Protein AF-A0A356R7G8-F1 (afdb_monomer_lite)

Structure (mmCIF, N/CA/C/O backbone):
data_AF-A0A356R7G8-F1
#
_entry.id   AF-A0A356R7G8-F1
#
loop_
_atom_site.group_PDB
_atom_site.id
_atom_site.type_symbol
_atom_site.label_atom_id
_atom_site.label_alt_id
_atom_site.label_comp_id
_atom_site.label_asym_id
_atom_site.label_entity_id
_atom_site.label_seq_id
_atom_site.pdbx_PDB_ins_code
_atom_site.Cartn_x
_atom_site.Cartn_y
_atom_site.Cartn_z
_atom_site.occupancy
_atom_site.B_iso_or_equiv
_atom_site.auth_seq_id
_atom_site.auth_comp_id
_atom_site.auth_asym_id
_atom_site.auth_atom_id
_atom_site.pdbx_PDB_model_num
ATOM 1 N N . MET A 1 1 ? -65.048 22.112 57.891 1.00 39.31 1 MET A N 1
ATOM 2 C CA . MET A 1 1 ? -63.828 22.490 57.139 1.00 39.31 1 MET A CA 1
ATOM 3 C C . MET A 1 1 ? -62.836 21.341 57.277 1.00 39.31 1 MET A C 1
ATOM 5 O O . MET A 1 1 ? -62.585 20.924 58.398 1.00 39.31 1 MET A O 1
ATOM 9 N N . LYS A 1 2 ? -62.405 20.738 56.160 1.00 45.22 2 LYS A N 1
ATOM 10 C CA . LYS A 1 2 ? -61.562 19.527 56.133 1.00 45.22 2 LYS A CA 1
ATOM 11 C C . LYS A 1 2 ? -60.122 19.887 56.520 1.00 45.22 2 LYS A C 1
ATOM 13 O O . LYS A 1 2 ? -59.545 20.781 55.909 1.00 45.22 2 LYS A O 1
ATOM 18 N N . THR A 1 3 ? -59.555 19.212 57.515 1.00 52.88 3 THR A N 1
ATOM 19 C CA . THR A 1 3 ? -58.149 19.358 57.914 1.00 52.88 3 THR A CA 1
ATOM 20 C C . THR A 1 3 ? -57.262 18.631 56.901 1.00 52.88 3 THR A C 1
ATOM 22 O O . THR A 1 3 ? -57.384 17.427 56.688 1.00 52.88 3 THR A O 1
ATOM 25 N N . GLY A 1 4 ? -56.422 19.394 56.198 1.00 49.78 4 GLY A N 1
ATOM 26 C CA . GLY A 1 4 ? -55.519 18.887 55.167 1.00 49.78 4 GLY A CA 1
ATOM 27 C C . GLY A 1 4 ? -54.426 17.992 55.751 1.00 49.78 4 GLY A C 1
ATOM 28 O O . GLY A 1 4 ? -53.841 18.294 56.785 1.00 49.78 4 GLY A O 1
ATOM 29 N N . TRP A 1 5 ? -54.141 16.900 55.047 1.00 54.91 5 TRP A N 1
ATOM 30 C CA . TRP A 1 5 ? -53.257 15.785 55.417 1.00 54.91 5 TRP A CA 1
ATOM 31 C C . TRP A 1 5 ? -51.745 16.113 55.442 1.00 54.91 5 TRP A C 1
ATOM 33 O O . TRP A 1 5 ? -50.904 15.224 55.350 1.00 54.91 5 TRP A O 1
ATOM 43 N N . TRP A 1 6 ? -51.378 17.388 55.567 1.00 47.78 6 TRP A N 1
ATOM 44 C CA . TRP A 1 6 ? -50.003 17.877 55.455 1.00 47.78 6 TRP A CA 1
ATOM 45 C C . TRP A 1 6 ? -49.455 18.222 56.841 1.00 47.78 6 TRP A C 1
ATOM 47 O O . TRP A 1 6 ? -49.290 19.389 57.190 1.00 47.78 6 TRP A O 1
ATOM 57 N N . SER A 1 7 ? -49.196 17.208 57.669 1.00 60.09 7 SER A N 1
ATOM 58 C CA . SER A 1 7 ? -48.349 17.408 58.847 1.00 60.09 7 SER A CA 1
ATOM 59 C C . SER A 1 7 ? -46.884 17.461 58.400 1.00 60.09 7 SER A C 1
ATOM 61 O O . SER A 1 7 ? -46.463 16.747 57.487 1.00 60.09 7 SER A O 1
ATOM 63 N N . THR A 1 8 ? -46.077 18.301 59.047 1.00 58.41 8 THR A N 1
ATOM 64 C CA . THR A 1 8 ? -44.632 18.458 58.782 1.00 58.41 8 THR A CA 1
ATOM 65 C C . THR A 1 8 ? -43.845 17.139 58.865 1.00 58.41 8 THR A C 1
ATOM 67 O O . THR A 1 8 ? -42.764 17.025 58.288 1.00 58.41 8 THR A O 1
ATOM 70 N N . GLY A 1 9 ? -44.401 16.119 59.529 1.00 57.72 9 GLY A N 1
ATOM 71 C CA . GLY A 1 9 ? -43.861 14.759 59.576 1.00 57.72 9 GLY A CA 1
ATOM 72 C C . GLY A 1 9 ? -43.976 13.985 58.256 1.00 57.72 9 GLY A C 1
ATOM 73 O O . GLY A 1 9 ? -43.059 13.239 57.922 1.00 57.72 9 GLY A O 1
ATOM 74 N N . GLY A 1 10 ? -45.037 14.202 57.469 1.00 56.88 10 GLY A N 1
ATOM 75 C CA . GLY A 1 10 ? -45.227 13.542 56.170 1.00 56.88 10 GLY A CA 1
ATOM 76 C C . GLY A 1 10 ? -44.235 14.023 55.109 1.00 56.88 10 GLY A C 1
ATOM 77 O O . GLY A 1 10 ? -43.668 13.220 54.378 1.00 56.88 10 GLY A O 1
ATOM 78 N N . LEU A 1 11 ? -43.930 15.326 55.084 1.00 57.22 11 LEU A N 1
ATOM 79 C CA . LEU A 1 11 ? -42.913 15.879 54.177 1.00 57.22 11 LEU A CA 1
ATOM 80 C C . LEU A 1 11 ? -41.504 15.356 54.497 1.00 57.22 11 LEU A C 1
ATOM 82 O O . LEU A 1 11 ? -40.705 15.109 53.595 1.00 57.22 11 LEU A O 1
ATOM 86 N N . ARG A 1 12 ? -41.203 15.156 55.786 1.00 60.53 12 ARG A N 1
ATOM 87 C CA . ARG A 1 12 ? -39.921 14.602 56.236 1.00 60.53 12 ARG A CA 1
ATOM 88 C C . ARG A 1 12 ? -39.779 13.123 55.880 1.00 60.53 12 ARG A C 1
ATOM 90 O O . ARG A 1 12 ? -38.715 12.738 55.406 1.00 60.53 12 ARG A O 1
ATOM 97 N N . SER A 1 13 ? -40.821 12.305 56.049 1.00 61.09 13 SER A N 1
ATOM 98 C CA . SER A 1 13 ? -40.742 10.880 55.690 1.00 61.09 13 SER A CA 1
ATOM 99 C C . SER A 1 13 ? -40.628 10.667 54.176 1.00 61.09 13 SER A C 1
ATOM 101 O O . SER A 1 13 ? -39.853 9.816 53.737 1.00 61.09 13 SER A O 1
ATOM 103 N N . VAL A 1 14 ? -41.310 11.491 53.371 1.00 67.56 14 VAL A N 1
ATOM 104 C CA . VAL A 1 14 ? -41.178 11.483 51.905 1.00 67.56 14 VAL A CA 1
ATOM 105 C C . VAL A 1 14 ? -39.772 11.920 51.478 1.00 67.56 14 VAL A C 1
ATOM 107 O O . VAL A 1 14 ? -39.169 11.278 50.626 1.00 67.56 14 VAL A O 1
ATOM 110 N N . GLY A 1 15 ? -39.191 12.945 52.113 1.00 69.06 15 GLY A N 1
ATOM 111 C CA . GLY A 1 15 ? -37.817 13.377 51.825 1.00 69.06 15 GLY A CA 1
ATOM 112 C C . GLY A 1 15 ? -36.758 12.311 52.137 1.00 69.06 15 GLY A C 1
ATOM 113 O O . GLY A 1 15 ? -35.867 12.068 51.324 1.00 69.06 15 GLY A O 1
ATOM 114 N N . PHE A 1 16 ? -36.873 11.628 53.282 1.00 72.50 16 PHE A N 1
ATOM 115 C CA . PHE A 1 16 ? -35.945 10.556 53.667 1.00 72.50 16 PHE A CA 1
ATOM 116 C C . PHE A 1 16 ? -36.061 9.315 52.776 1.00 72.50 16 PHE A C 1
ATOM 118 O O . PHE A 1 16 ? -35.045 8.714 52.432 1.00 72.50 16 PHE A O 1
ATOM 125 N N . THR A 1 17 ? -37.276 8.944 52.367 1.00 71.38 17 THR A N 1
ATOM 126 C CA . THR A 1 17 ? -37.485 7.806 51.457 1.00 71.38 17 THR A CA 1
ATOM 127 C C . THR A 1 17 ? -36.945 8.087 50.055 1.00 71.38 17 THR A C 1
ATOM 129 O O . THR A 1 17 ? -36.314 7.211 49.469 1.00 71.38 17 THR A O 1
ATOM 132 N N . LEU A 1 18 ? -37.082 9.315 49.547 1.00 72.75 18 LEU A N 1
ATOM 133 C CA . LEU A 1 18 ? -36.502 9.730 48.263 1.00 72.75 18 LEU A CA 1
ATOM 134 C C . LEU A 1 18 ? -34.966 9.727 48.287 1.00 72.75 18 LEU A C 1
ATOM 136 O O . LEU A 1 18 ? -34.341 9.230 47.354 1.00 72.75 18 LEU A O 1
ATOM 140 N N . LEU A 1 19 ? -34.353 10.216 49.369 1.00 75.38 19 LEU A N 1
ATOM 141 C CA . LEU A 1 19 ? -32.896 10.180 49.549 1.00 75.38 19 LEU A CA 1
ATOM 142 C C . LEU A 1 19 ? -32.357 8.751 49.677 1.00 75.38 19 LEU A C 1
ATOM 144 O O . LEU A 1 19 ? -31.325 8.439 49.089 1.00 75.38 19 LEU A O 1
ATOM 148 N N . ALA A 1 20 ? -33.058 7.871 50.396 1.00 77.19 20 ALA A N 1
ATOM 149 C CA . ALA A 1 20 ? -32.679 6.465 50.513 1.00 77.19 20 ALA A CA 1
ATOM 150 C C . ALA A 1 20 ? -32.807 5.718 49.175 1.00 77.19 20 ALA A C 1
ATOM 152 O O . ALA A 1 20 ? -31.942 4.912 48.841 1.00 77.19 20 ALA A O 1
ATOM 153 N N . LEU A 1 21 ? -33.840 6.018 48.380 1.00 75.38 21 LEU A N 1
ATOM 154 C CA . LEU A 1 21 ? -34.009 5.457 47.038 1.00 75.38 21 LEU A CA 1
ATOM 155 C C . LEU A 1 21 ? -32.941 5.963 46.066 1.00 75.38 21 LEU A C 1
ATOM 157 O O . LEU A 1 21 ? -32.393 5.159 45.321 1.00 75.38 21 LEU A O 1
ATOM 161 N N . LEU A 1 22 ? -32.601 7.254 46.095 1.00 76.56 22 LEU A N 1
ATOM 162 C CA . LEU A 1 22 ? -31.528 7.822 45.270 1.00 76.56 22 LEU A CA 1
ATOM 163 C C . LEU A 1 22 ? -30.147 7.292 45.678 1.00 76.56 22 LEU A C 1
ATOM 165 O O . LEU A 1 22 ? -29.347 6.948 44.812 1.00 76.56 22 LEU A O 1
ATOM 169 N N . GLY A 1 23 ? -29.883 7.164 46.982 1.00 74.81 23 GLY A N 1
ATOM 170 C CA . GLY A 1 23 ? -28.658 6.549 47.498 1.00 74.81 23 GLY A CA 1
ATOM 171 C C . GLY A 1 23 ? -28.560 5.063 47.145 1.00 74.81 23 GLY A C 1
ATOM 172 O O . GLY A 1 23 ? -27.502 4.600 46.725 1.00 74.81 23 GLY A O 1
ATOM 173 N N . GLY A 1 24 ? -29.676 4.333 47.234 1.00 73.38 24 GLY A N 1
ATOM 174 C CA . GLY A 1 24 ? -29.779 2.934 46.823 1.00 73.38 24 GLY A CA 1
ATOM 175 C C . GLY A 1 24 ? -29.588 2.742 45.318 1.00 73.38 24 GLY A C 1
ATOM 176 O O . GLY A 1 24 ? -28.801 1.890 44.916 1.00 73.38 24 GLY A O 1
ATOM 177 N N . LEU A 1 25 ? -30.229 3.567 44.479 1.00 67.81 25 LEU A N 1
ATOM 178 C CA . LEU A 1 25 ? -30.027 3.553 43.025 1.00 67.81 25 LEU A CA 1
ATOM 179 C C . LEU A 1 25 ? -28.585 3.905 42.648 1.00 67.81 25 LEU A C 1
ATOM 181 O O . LEU A 1 25 ? -28.031 3.279 41.751 1.00 67.81 25 LEU A O 1
ATOM 185 N N . GLY A 1 26 ? -27.971 4.871 43.338 1.00 66.44 26 GLY A N 1
ATOM 186 C CA . GLY A 1 26 ? -26.565 5.227 43.154 1.00 66.44 26 GLY A CA 1
ATOM 187 C C . GLY A 1 26 ? -25.629 4.058 43.460 1.00 66.44 26 GLY A C 1
ATOM 188 O O . GLY A 1 26 ? -24.750 3.755 42.656 1.00 66.44 26 GLY A O 1
ATOM 189 N N . LEU A 1 27 ? -25.867 3.341 44.565 1.00 65.31 27 LEU A N 1
ATOM 190 C CA . LEU A 1 27 ? -25.095 2.147 44.934 1.00 65.31 27 LEU A CA 1
ATOM 191 C C . LEU A 1 27 ? -25.276 0.995 43.931 1.00 65.31 27 LEU A C 1
ATOM 193 O O . LEU A 1 27 ? -24.312 0.305 43.589 1.00 65.31 27 LEU A O 1
ATOM 197 N N . VAL A 1 28 ? -26.501 0.788 43.440 1.00 63.94 28 VAL A N 1
ATOM 198 C CA . VAL A 1 28 ? -26.810 -0.217 42.409 1.00 63.94 28 VAL A CA 1
ATOM 199 C C . VAL A 1 28 ? -26.149 0.154 41.078 1.00 63.94 28 VAL A C 1
ATOM 201 O O . VAL A 1 28 ? -25.539 -0.698 40.444 1.00 63.94 28 VAL A O 1
ATOM 204 N N . TYR A 1 29 ? -26.160 1.427 40.681 1.00 63.19 29 TYR A N 1
ATOM 205 C CA . TYR A 1 29 ? -25.469 1.890 39.475 1.00 63.19 29 TYR A CA 1
ATOM 206 C C . TYR A 1 29 ? -23.954 1.639 39.548 1.00 63.19 29 TYR A C 1
ATOM 208 O O . TYR A 1 29 ? -23.365 1.137 38.594 1.00 63.19 29 TYR A O 1
ATOM 216 N N . THR A 1 30 ? -23.326 1.883 40.705 1.00 61.78 30 THR A N 1
ATOM 217 C CA . THR A 1 30 ? -21.892 1.597 40.892 1.00 61.78 30 THR A CA 1
ATOM 218 C C . THR A 1 30 ? -21.553 0.108 40.986 1.00 61.78 30 THR A C 1
ATOM 220 O O . THR A 1 30 ? -20.408 -0.258 40.743 1.00 61.78 30 THR A O 1
ATOM 223 N N . SER A 1 31 ? -22.512 -0.754 41.342 1.00 57.31 31 SER A N 1
ATOM 224 C CA . SER A 1 31 ? -22.275 -2.195 41.544 1.00 57.31 31 SER A CA 1
ATOM 225 C C . SER A 1 31 ? -22.715 -3.078 40.373 1.00 57.31 31 SER A C 1
ATOM 227 O O . SER A 1 31 ? -22.189 -4.178 40.230 1.00 57.31 31 SER A O 1
ATOM 229 N N . VAL A 1 32 ? -23.636 -2.612 39.520 1.00 59.31 32 VAL A N 1
ATOM 230 C CA . VAL A 1 32 ? -24.251 -3.414 38.442 1.00 59.31 32 VAL A CA 1
ATOM 231 C C . VAL A 1 32 ? -23.813 -2.976 37.036 1.00 59.31 32 VAL A C 1
ATOM 233 O O . VAL A 1 32 ? -24.160 -3.625 36.055 1.00 59.31 32 VAL A O 1
ATOM 236 N N . GLY A 1 33 ? -23.001 -1.927 36.889 1.00 47.12 33 GLY A N 1
ATOM 237 C CA . GLY A 1 33 ? -22.629 -1.463 35.555 1.00 47.12 33 GLY A CA 1
ATOM 238 C C . GLY A 1 33 ? -21.313 -0.716 35.486 1.00 47.12 33 GLY A C 1
ATOM 239 O O . GLY A 1 33 ? -21.301 0.473 35.185 1.00 47.12 33 GLY A O 1
ATOM 240 N N . ALA A 1 34 ? -20.192 -1.428 35.612 1.00 51.75 34 ALA A N 1
ATOM 241 C CA . ALA A 1 34 ? -19.111 -1.082 34.697 1.00 51.75 34 ALA A CA 1
ATOM 242 C C . ALA A 1 34 ? -19.696 -1.274 33.284 1.00 51.75 34 ALA A C 1
ATOM 244 O O . ALA A 1 34 ? -20.186 -2.376 33.004 1.00 51.75 34 ALA A O 1
ATOM 245 N N . PRO A 1 35 ? -19.729 -0.252 32.406 1.00 55.69 35 PRO A N 1
ATOM 246 C CA . PRO A 1 35 ? -20.034 -0.512 31.008 1.00 55.69 35 PRO A CA 1
ATOM 247 C C . PRO A 1 35 ? -19.079 -1.621 30.578 1.00 55.69 35 PRO A C 1
ATOM 249 O O . PRO A 1 35 ? -17.896 -1.570 30.927 1.00 55.69 35 PRO A O 1
ATOM 252 N N . MET A 1 36 ? -19.607 -2.660 29.921 1.00 54.06 36 MET A N 1
ATOM 253 C CA . MET A 1 36 ? -18.788 -3.735 29.362 1.00 54.06 36 MET A CA 1
ATOM 254 C C . MET A 1 36 ? -17.516 -3.112 28.795 1.00 54.06 36 MET A C 1
ATOM 256 O O . MET A 1 36 ? -17.620 -2.143 28.038 1.00 54.06 36 MET A O 1
ATOM 260 N N . ALA A 1 37 ? -16.343 -3.601 29.215 1.00 56.09 37 ALA A N 1
ATOM 261 C CA . 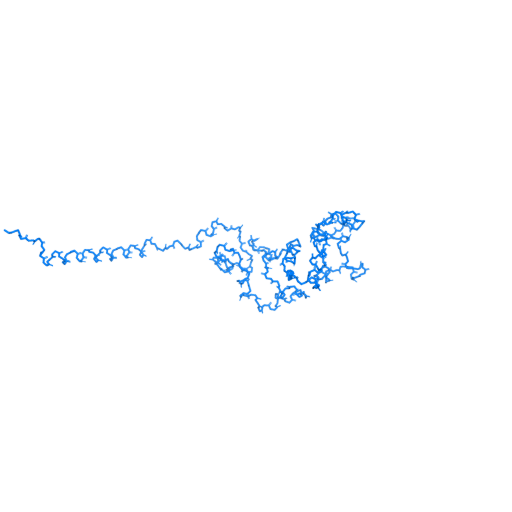ALA A 1 37 ? -15.075 -3.024 28.787 1.00 56.09 37 ALA A CA 1
ATOM 262 C C . ALA A 1 37 ? -15.136 -2.818 27.268 1.00 56.09 37 ALA A C 1
ATOM 264 O O . ALA A 1 37 ? -15.512 -3.747 26.544 1.00 56.09 37 ALA A O 1
ATOM 265 N N . ALA A 1 38 ? -14.874 -1.590 26.802 1.00 56.84 38 ALA A N 1
ATOM 266 C CA . ALA A 1 38 ? -15.170 -1.150 25.432 1.00 56.84 38 ALA A CA 1
ATOM 267 C C . ALA A 1 38 ? -14.592 -2.087 24.346 1.00 56.84 38 ALA A C 1
ATOM 269 O O . ALA A 1 38 ? -15.116 -2.177 23.238 1.00 56.84 38 ALA A O 1
ATOM 270 N N . ASN A 1 39 ? -13.566 -2.855 24.710 1.00 62.72 39 ASN A N 1
ATOM 271 C CA . ASN A 1 39 ? -12.876 -3.858 23.906 1.00 62.72 39 ASN A CA 1
ATOM 272 C C . ASN A 1 39 ? -13.581 -5.224 23.773 1.00 62.72 39 ASN A C 1
ATOM 274 O O . ASN A 1 39 ? -13.097 -6.098 23.054 1.00 62.72 39 ASN A O 1
ATOM 278 N N . THR A 1 40 ? -14.710 -5.462 24.444 1.00 67.12 40 THR A N 1
ATOM 279 C CA . THR A 1 40 ? -15.384 -6.776 24.419 1.00 67.12 40 THR A CA 1
ATOM 280 C C . THR A 1 40 ? -16.012 -7.062 23.056 1.00 67.12 40 THR A C 1
ATOM 282 O O . THR A 1 40 ? -15.792 -8.131 22.496 1.00 67.12 40 THR A O 1
ATOM 285 N N . TRP A 1 41 ? -16.710 -6.087 22.471 1.00 67.25 41 TRP A N 1
ATOM 286 C CA . TRP A 1 41 ? -17.301 -6.223 21.135 1.00 67.25 41 TRP A CA 1
ATOM 287 C C . TRP A 1 41 ? -16.259 -6.168 20.017 1.00 67.25 41 TRP A C 1
ATOM 289 O O . TRP A 1 41 ? -16.379 -6.876 19.025 1.00 67.25 41 TRP A O 1
ATOM 299 N N . GLN A 1 42 ? -15.204 -5.374 20.203 1.00 67.56 42 GLN A N 1
ATOM 300 C CA . GLN A 1 42 ? -14.113 -5.229 19.234 1.00 67.56 42 GLN A CA 1
ATOM 301 C C . GLN A 1 42 ? -13.337 -6.543 19.049 1.00 67.56 42 GLN A C 1
ATOM 303 O O . GLN A 1 42 ? -12.940 -6.868 17.936 1.00 67.56 42 GLN A O 1
ATOM 308 N N . ARG A 1 43 ? -13.200 -7.354 20.109 1.00 68.12 43 ARG A N 1
ATOM 309 C CA . ARG A 1 43 ? -12.582 -8.688 20.024 1.00 68.12 43 ARG A CA 1
ATOM 310 C C . ARG A 1 43 ? -13.399 -9.702 19.230 1.00 68.12 43 ARG A C 1
ATOM 312 O O . ARG A 1 43 ? -12.806 -10.574 18.608 1.00 68.12 43 ARG A O 1
ATOM 319 N N . LEU A 1 44 ? -14.729 -9.585 19.220 1.00 74.94 44 LEU A N 1
ATOM 320 C CA . LEU A 1 44 ? -15.585 -10.473 18.422 1.00 74.94 44 LEU A CA 1
ATOM 321 C C . LEU A 1 44 ? -15.385 -10.285 16.912 1.00 74.94 44 LEU A C 1
ATOM 323 O O . LEU A 1 44 ? -15.716 -11.180 16.143 1.00 74.94 44 LEU A O 1
ATOM 327 N N . VAL A 1 45 ? -14.853 -9.134 16.499 1.00 77.69 45 VAL A N 1
ATOM 328 C CA . VAL A 1 45 ? -14.604 -8.782 15.095 1.00 77.69 45 VAL A CA 1
ATOM 329 C C . VAL A 1 45 ? -13.110 -8.677 14.779 1.00 77.69 45 VAL A C 1
ATOM 331 O O . VAL A 1 45 ? -12.740 -8.032 13.802 1.00 77.69 45 VAL A O 1
ATOM 334 N N . ASN A 1 46 ? -12.245 -9.295 15.593 1.00 83.06 46 ASN A N 1
ATOM 335 C CA . ASN A 1 46 ? -10.806 -9.291 15.350 1.00 83.06 46 ASN A CA 1
ATOM 336 C C . ASN A 1 46 ? -10.456 -10.197 14.147 1.00 83.06 46 ASN A C 1
ATOM 338 O O . ASN A 1 46 ? -10.673 -11.407 14.245 1.00 83.06 46 ASN A O 1
ATOM 342 N N . PRO A 1 47 ? -9.898 -9.661 13.041 1.00 84.25 47 PRO A N 1
ATOM 343 C CA . PRO A 1 47 ? -9.555 -10.458 11.861 1.00 84.25 47 PRO A CA 1
ATOM 344 C C . PRO A 1 47 ? -8.450 -11.492 12.116 1.00 84.25 47 PRO A C 1
ATOM 346 O O . PRO A 1 47 ? -8.345 -12.469 11.378 1.00 84.25 47 PRO A O 1
ATOM 349 N N . GLY A 1 48 ? -7.628 -11.275 13.145 1.00 88.75 48 GLY A N 1
ATOM 350 C CA . GLY A 1 48 ? -6.483 -12.115 13.479 1.00 88.75 48 GLY A CA 1
ATOM 351 C C . GLY A 1 48 ? -5.584 -11.474 14.533 1.00 88.75 48 GLY A C 1
ATOM 352 O O . GLY A 1 48 ? -5.776 -10.324 14.930 1.00 88.75 48 GLY A O 1
ATOM 353 N N . GLU A 1 49 ? -4.591 -12.215 15.007 1.00 90.75 49 GLU A N 1
ATOM 354 C CA . GLU A 1 49 ? -3.579 -11.682 15.925 1.00 90.75 49 GLU A CA 1
ATOM 355 C C . GLU A 1 49 ? -2.729 -10.604 15.246 1.00 90.75 49 GLU A C 1
ATOM 357 O O . GLU A 1 49 ? -2.493 -10.654 14.034 1.00 90.75 49 GLU A O 1
ATOM 362 N N . LEU A 1 50 ? -2.254 -9.637 16.035 1.00 91.62 50 LEU A N 1
ATOM 363 C CA . LEU A 1 50 ? -1.320 -8.629 15.540 1.00 91.62 50 LEU A CA 1
ATOM 364 C C . LEU A 1 50 ? 0.040 -9.270 15.218 1.00 91.62 50 LEU A C 1
ATOM 366 O O . LEU A 1 50 ? 0.305 -10.423 15.544 1.00 91.62 50 LEU A O 1
ATOM 370 N N . SER A 1 51 ? 0.921 -8.523 14.573 1.00 92.12 51 SER A N 1
ATOM 371 C CA . SER A 1 51 ? 2.306 -8.885 14.315 1.00 92.12 51 SER A CA 1
ATOM 372 C C . SER A 1 51 ? 3.122 -8.870 15.612 1.00 92.12 51 SER A C 1
ATOM 374 O O . SER A 1 51 ? 2.762 -8.202 16.581 1.00 92.12 51 SER A O 1
ATOM 376 N N . VAL A 1 52 ? 4.269 -9.565 15.645 1.00 90.50 52 VAL A N 1
ATOM 377 C CA . VAL A 1 52 ? 5.144 -9.603 16.845 1.00 90.50 52 VAL A CA 1
ATOM 378 C C . VAL A 1 52 ? 5.539 -8.212 17.325 1.00 90.50 52 VAL A C 1
ATOM 380 O O . VAL A 1 52 ? 5.629 -7.975 18.527 1.00 90.50 52 VAL A O 1
ATOM 383 N N . VAL A 1 53 ? 5.761 -7.284 16.395 1.00 89.06 53 VAL A N 1
ATOM 384 C CA . VAL A 1 53 ? 6.219 -5.928 16.719 1.00 89.06 53 VAL A CA 1
ATOM 385 C C . VAL A 1 53 ? 5.125 -5.067 17.357 1.00 89.06 53 VAL A C 1
ATOM 387 O O . VAL A 1 53 ? 5.446 -4.129 18.079 1.00 89.06 53 VAL A O 1
ATOM 390 N N . HIS A 1 54 ? 3.851 -5.413 17.156 1.00 93.19 54 HIS A N 1
ATOM 391 C CA . HIS A 1 54 ? 2.704 -4.733 17.759 1.00 93.19 54 HIS A CA 1
ATOM 392 C C . HIS A 1 54 ? 1.909 -5.617 18.727 1.00 93.19 54 HIS A C 1
ATOM 394 O O . HIS A 1 54 ? 0.838 -5.213 19.171 1.00 93.19 54 HIS A O 1
ATOM 400 N N . ALA A 1 55 ? 2.423 -6.786 19.121 1.00 91.75 55 ALA A N 1
ATOM 401 C CA . ALA A 1 55 ? 1.721 -7.717 20.008 1.00 91.75 55 ALA A CA 1
ATOM 402 C C . ALA A 1 55 ? 1.296 -7.072 21.346 1.00 91.75 55 ALA A C 1
ATOM 404 O O . ALA A 1 55 ? 0.245 -7.383 21.900 1.00 91.75 55 ALA A O 1
ATOM 405 N N . SER A 1 56 ? 2.061 -6.094 21.844 1.00 92.62 56 SER A N 1
ATOM 406 C CA . SER A 1 56 ? 1.712 -5.337 23.055 1.00 92.62 56 SER A CA 1
ATOM 407 C C . SER A 1 56 ? 0.441 -4.481 22.919 1.00 92.62 56 SER A C 1
ATOM 409 O O . SER A 1 56 ? -0.120 -4.058 23.931 1.00 92.62 56 SER A O 1
ATOM 411 N N . LEU A 1 57 ? -0.036 -4.237 21.695 1.00 92.38 57 LEU A N 1
ATOM 412 C CA . LEU A 1 57 ? -1.217 -3.428 21.386 1.00 92.38 57 LEU A CA 1
ATOM 413 C C . LEU A 1 57 ? -2.498 -4.256 21.206 1.00 92.38 57 LEU A C 1
ATOM 415 O O . LEU A 1 57 ? -3.554 -3.671 20.974 1.00 92.38 57 LEU A O 1
ATOM 419 N N . GLU A 1 58 ? -2.455 -5.585 21.362 1.00 88.50 58 GLU A N 1
ATOM 420 C CA . GLU A 1 58 ? -3.601 -6.485 21.115 1.00 88.50 58 GLU A CA 1
ATOM 421 C C . GLU A 1 58 ? -4.874 -6.099 21.884 1.00 88.50 58 GLU A C 1
ATOM 423 O O . GLU A 1 58 ? -5.992 -6.334 21.426 1.00 88.50 58 GLU A O 1
ATOM 428 N N . GLN A 1 59 ? -4.720 -5.473 23.051 1.00 85.56 59 GLN A N 1
ATOM 429 C CA . GLN A 1 59 ? -5.840 -5.057 23.899 1.00 85.56 59 GLN A CA 1
ATOM 430 C C . GLN A 1 59 ? -6.229 -3.582 23.727 1.00 85.56 59 GLN A C 1
ATOM 432 O O . GLN A 1 59 ? -7.186 -3.127 24.358 1.00 85.56 59 GLN A O 1
ATOM 437 N N . ASN A 1 60 ? -5.509 -2.839 22.884 1.00 89.75 60 ASN A N 1
ATOM 438 C CA . ASN A 1 60 ? -5.690 -1.410 22.667 1.00 89.75 60 ASN A CA 1
ATOM 439 C C . ASN A 1 60 ? -5.915 -1.099 21.181 1.00 89.75 60 ASN A C 1
ATOM 441 O O . ASN A 1 60 ? -5.127 -0.416 20.534 1.00 89.75 60 ASN A O 1
ATOM 445 N N . CYS A 1 61 ? -7.036 -1.577 20.635 1.00 89.19 61 CYS A N 1
ATOM 446 C CA . CYS A 1 61 ? -7.403 -1.387 19.227 1.00 89.19 61 CYS A CA 1
ATOM 447 C C . CYS A 1 61 ? -7.428 0.100 18.820 1.00 89.19 61 CYS A C 1
ATOM 449 O O . CYS A 1 61 ? -7.125 0.456 17.681 1.00 89.19 61 CYS A O 1
ATOM 451 N N . ALA A 1 62 ? -7.763 0.982 19.769 1.00 90.94 62 ALA A N 1
ATOM 452 C CA . ALA A 1 62 ? -7.797 2.427 19.571 1.00 90.94 62 ALA A CA 1
ATOM 453 C C . ALA A 1 62 ? -6.409 3.046 19.325 1.00 90.94 62 ALA A C 1
ATOM 455 O O . ALA A 1 62 ? -6.346 4.191 18.875 1.00 90.94 62 ALA A O 1
ATOM 456 N N . SER A 1 63 ? -5.316 2.310 19.554 1.00 93.06 63 SER A N 1
ATOM 457 C CA . SER A 1 63 ? -3.964 2.721 19.164 1.00 93.06 63 SER A CA 1
ATOM 458 C C . SER A 1 63 ? -3.783 2.822 17.655 1.00 93.06 63 SER A C 1
ATOM 460 O O . SER A 1 63 ? -2.926 3.574 17.221 1.00 93.06 63 SER A O 1
ATOM 462 N N . CYS A 1 64 ? -4.586 2.116 16.854 1.00 92.44 64 CYS A N 1
ATOM 463 C CA . CYS A 1 64 ? -4.510 2.181 15.390 1.00 92.44 64 CYS A CA 1
ATOM 464 C C . CYS A 1 64 ? -5.847 2.582 14.759 1.00 92.44 64 CYS A C 1
ATOM 466 O O . CYS A 1 64 ? -5.862 3.232 13.720 1.00 92.44 64 CYS A O 1
ATOM 468 N N . HIS A 1 65 ? -6.974 2.250 15.394 1.00 92.12 65 HIS A N 1
ATOM 469 C CA . HIS A 1 65 ? -8.302 2.517 14.850 1.00 92.12 65 HIS A CA 1
ATOM 470 C C . HIS A 1 65 ? -8.952 3.769 15.437 1.00 92.12 65 HIS A C 1
ATOM 472 O O . HIS A 1 65 ? -8.954 3.975 16.652 1.00 92.12 65 HIS A O 1
ATOM 478 N N . THR A 1 66 ? -9.576 4.582 14.594 1.00 91.50 66 THR A N 1
ATOM 479 C CA . THR A 1 66 ? -10.511 5.643 14.981 1.00 91.50 66 THR A CA 1
ATOM 480 C C . THR A 1 66 ? -11.947 5.150 14.746 1.00 91.50 66 THR A C 1
ATOM 482 O O . THR A 1 66 ? -12.208 4.529 13.710 1.00 91.50 66 THR A O 1
ATOM 485 N N . PRO A 1 67 ? -12.894 5.362 15.689 1.00 86.38 67 PRO A N 1
ATOM 486 C CA . PRO A 1 67 ? -14.275 4.910 15.522 1.00 86.38 67 PRO A CA 1
ATOM 487 C C . PRO A 1 67 ? -14.859 5.351 14.178 1.00 86.38 67 PRO A C 1
ATOM 489 O O . PRO A 1 67 ? -14.669 6.495 13.774 1.00 86.38 67 PRO A O 1
ATOM 492 N N . VAL A 1 68 ? -15.566 4.441 13.500 1.00 83.81 68 VAL A N 1
ATOM 493 C CA . VAL A 1 68 ? -16.169 4.627 12.162 1.00 83.81 68 VAL A CA 1
ATOM 494 C C . VAL A 1 68 ? -15.158 4.751 11.011 1.00 83.81 68 VAL A C 1
ATOM 496 O O . VAL A 1 68 ? -15.400 4.184 9.951 1.00 83.81 68 VAL A O 1
ATOM 499 N N . MET A 1 69 ? -14.019 5.418 11.208 1.00 86.19 69 MET A N 1
ATOM 500 C CA . MET A 1 69 ? -13.008 5.624 10.158 1.00 86.19 69 MET A CA 1
ATOM 501 C C . MET A 1 69 ? -12.094 4.412 9.928 1.00 86.19 69 MET A C 1
ATOM 503 O O . MET A 1 69 ? -11.502 4.286 8.861 1.00 86.19 69 MET A O 1
ATOM 507 N N . GLY A 1 70 ? -11.996 3.495 10.894 1.00 89.06 70 GLY A N 1
ATOM 508 C CA . GLY A 1 70 ? -11.106 2.340 10.786 1.00 89.06 70 GLY A CA 1
ATOM 509 C C . GLY A 1 70 ? -9.665 2.714 11.127 1.00 89.06 70 GLY A C 1
ATOM 510 O O . GLY A 1 70 ? -9.452 3.497 12.047 1.00 89.06 70 GLY A O 1
ATOM 511 N N . VAL A 1 71 ? -8.687 2.111 10.449 1.00 91.44 71 VAL A N 1
ATOM 512 C CA . VAL A 1 71 ? -7.257 2.375 10.698 1.00 91.44 71 VAL A CA 1
ATOM 513 C C . VAL A 1 71 ? -6.919 3.816 10.307 1.00 91.44 71 VAL A C 1
ATOM 515 O O . VAL A 1 71 ? -7.239 4.247 9.204 1.00 91.44 71 VAL A O 1
ATOM 518 N N . ASP A 1 72 ? -6.265 4.545 11.206 1.00 92.50 72 ASP A N 1
ATOM 519 C CA . ASP A 1 72 ? -5.918 5.958 11.050 1.00 92.50 72 ASP A CA 1
ATOM 520 C C . ASP A 1 72 ? -4.398 6.116 10.931 1.00 92.50 72 ASP A C 1
ATOM 522 O O . ASP A 1 72 ? -3.662 5.877 11.892 1.00 92.50 72 ASP A O 1
ATOM 526 N N . ALA A 1 73 ? -3.930 6.537 9.752 1.00 89.88 73 ALA A N 1
ATOM 527 C CA . ALA A 1 73 ? -2.505 6.695 9.458 1.00 89.88 73 ALA A CA 1
ATOM 528 C C . ALA A 1 73 ? -1.797 7.660 10.426 1.00 89.88 73 ALA A C 1
ATOM 530 O O . ALA A 1 73 ? -0.628 7.459 10.758 1.00 89.88 73 ALA A O 1
ATOM 531 N N . THR A 1 74 ? -2.512 8.653 10.969 1.00 91.12 74 THR A N 1
ATOM 532 C CA . THR A 1 74 ? -1.966 9.589 11.964 1.00 91.12 74 THR A CA 1
ATOM 533 C C . THR A 1 74 ? -1.442 8.847 13.186 1.00 91.12 74 THR A C 1
ATOM 535 O O . THR A 1 74 ? -0.411 9.211 13.743 1.00 91.12 74 THR A O 1
ATOM 538 N N . LYS A 1 75 ? -2.118 7.769 13.595 1.00 93.81 75 LYS A N 1
ATOM 539 C CA . LYS A 1 75 ? -1.739 6.999 14.781 1.00 93.81 75 LYS A CA 1
ATOM 540 C C . LYS A 1 75 ? -0.478 6.169 14.572 1.00 93.81 75 LYS A C 1
ATOM 542 O O . LYS A 1 75 ? 0.285 5.999 15.516 1.00 93.81 75 LYS A O 1
ATOM 547 N N . CYS A 1 76 ? -0.220 5.723 13.343 1.00 90.75 76 CYS A N 1
ATOM 548 C CA . CYS A 1 76 ? 1.056 5.113 12.970 1.00 90.75 76 CYS A CA 1
ATOM 549 C C . CYS A 1 76 ? 2.191 6.142 13.089 1.00 90.75 76 CYS A C 1
ATOM 551 O O . CYS A 1 76 ? 3.223 5.882 13.709 1.00 90.75 76 CYS A O 1
ATOM 553 N N . ILE A 1 77 ? 1.964 7.341 12.546 1.00 88.12 77 ILE A N 1
ATOM 554 C CA . ILE A 1 77 ? 2.935 8.441 12.526 1.00 88.12 77 ILE A CA 1
ATOM 555 C C . ILE A 1 77 ? 3.290 8.893 13.950 1.00 88.12 77 ILE A C 1
ATOM 557 O O . ILE A 1 77 ? 4.458 9.144 14.222 1.00 88.12 77 ILE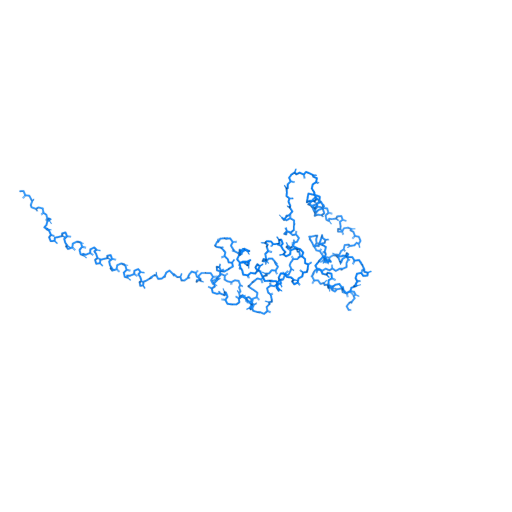 A O 1
ATOM 561 N N . LEU A 1 78 ? 2.343 8.919 14.895 1.00 90.38 78 LEU A N 1
ATOM 562 C CA . LEU A 1 78 ? 2.618 9.312 16.288 1.00 90.38 78 LEU A CA 1
ATOM 563 C C . LEU A 1 78 ? 3.758 8.519 16.949 1.00 90.38 78 LEU A C 1
ATOM 565 O O . LEU A 1 78 ? 4.464 9.069 17.792 1.00 90.38 78 LEU A O 1
ATOM 569 N N . CYS A 1 79 ? 3.945 7.252 16.573 1.00 89.69 79 CYS A N 1
ATOM 570 C CA . CYS A 1 79 ? 5.041 6.425 17.076 1.00 89.69 79 CYS A CA 1
ATOM 571 C C . CYS A 1 79 ? 6.224 6.341 16.099 1.00 89.69 79 CYS A C 1
ATOM 573 O O . CYS A 1 79 ? 7.361 6.245 16.550 1.00 89.69 79 CYS A O 1
ATOM 575 N N . HIS A 1 80 ? 5.982 6.393 14.785 1.00 87.25 80 HIS A N 1
ATOM 576 C CA . HIS A 1 80 ? 7.009 6.138 13.766 1.00 87.25 80 HIS A CA 1
ATOM 577 C C . HIS A 1 80 ? 7.584 7.383 13.074 1.00 87.25 80 HIS A C 1
ATOM 579 O O . HIS A 1 80 ? 8.558 7.249 12.339 1.00 87.25 80 HIS A O 1
ATOM 585 N N . ALA A 1 81 ? 7.052 8.588 13.316 1.00 80.88 81 ALA A N 1
ATOM 586 C CA . ALA A 1 81 ? 7.455 9.820 12.620 1.00 80.88 81 ALA A CA 1
ATOM 587 C C . ALA A 1 81 ? 8.957 10.129 12.682 1.00 80.88 81 ALA A C 1
ATOM 589 O O . ALA A 1 81 ? 9.490 10.737 11.762 1.00 80.88 81 ALA A O 1
ATOM 590 N N . ASN A 1 82 ? 9.625 9.730 13.766 1.00 76.12 82 ASN A N 1
ATOM 591 C CA . ASN A 1 82 ? 11.035 10.035 14.012 1.00 76.12 82 ASN A CA 1
ATOM 592 C C . ASN A 1 82 ? 11.917 8.778 14.023 1.00 76.12 82 ASN A C 1
ATOM 594 O O . ASN A 1 82 ? 13.053 8.826 14.490 1.00 76.12 82 ASN A O 1
ATOM 598 N N . GLU A 1 83 ? 11.404 7.639 13.553 1.00 75.81 83 GLU A N 1
ATOM 599 C CA . GLU A 1 83 ? 12.159 6.390 13.564 1.00 75.81 83 GLU A CA 1
ATOM 600 C C . GLU A 1 83 ? 13.025 6.297 12.302 1.00 75.81 83 GLU A C 1
ATOM 602 O O . GLU A 1 83 ? 12.659 5.670 11.306 1.00 75.81 83 GLU A O 1
ATOM 607 N N . GLU A 1 84 ? 14.197 6.936 12.340 1.00 70.25 84 GLU A N 1
ATOM 608 C CA . GLU A 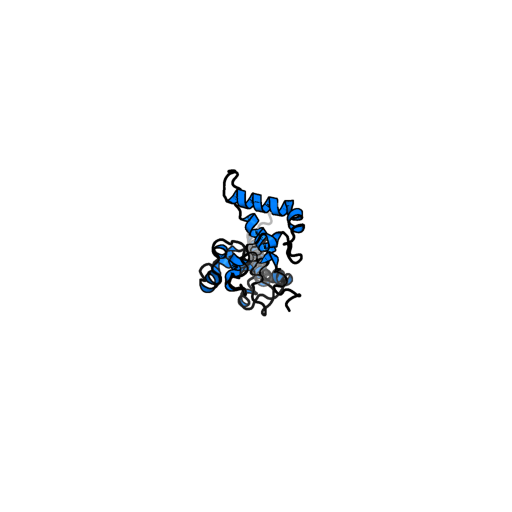1 84 ? 15.146 6.972 11.216 1.00 70.25 84 GLU A CA 1
ATOM 609 C C . GLU A 1 84 ? 15.473 5.570 10.689 1.00 70.25 84 GLU A C 1
ATOM 611 O O . GLU A 1 84 ? 15.569 5.360 9.482 1.00 70.25 84 GLU A O 1
ATOM 616 N N . SER A 1 85 ? 15.563 4.579 11.582 1.00 70.12 85 SER A N 1
ATOM 617 C CA . SER A 1 85 ? 15.875 3.195 11.222 1.00 70.12 85 SER A CA 1
ATOM 618 C C . SER A 1 85 ? 14.788 2.502 10.383 1.00 70.12 85 SER A C 1
ATOM 620 O O . SER A 1 85 ? 15.080 1.510 9.702 1.00 70.12 85 SER A O 1
ATOM 622 N N . LEU A 1 86 ? 13.551 3.009 10.427 1.00 64.31 86 LEU A N 1
ATOM 623 C CA . LEU A 1 86 ? 12.419 2.555 9.620 1.00 64.31 86 LEU A CA 1
ATOM 624 C C . LEU A 1 86 ? 12.236 3.427 8.375 1.00 64.31 86 LEU A C 1
ATOM 626 O O . LEU A 1 86 ? 11.985 2.888 7.301 1.00 64.31 86 LEU A O 1
ATOM 630 N N . LEU A 1 87 ? 12.420 4.744 8.494 1.00 64.56 87 LEU A N 1
ATOM 631 C CA . LEU A 1 87 ? 12.199 5.697 7.401 1.00 64.56 87 LEU A CA 1
ATOM 632 C C . LEU A 1 87 ? 13.343 5.736 6.376 1.00 64.56 87 LEU A C 1
ATOM 634 O O . LEU A 1 87 ? 13.103 5.996 5.202 1.00 64.56 87 LEU A O 1
ATOM 638 N N . GLN A 1 88 ? 14.582 5.440 6.778 1.00 62.88 88 GLN A N 1
ATOM 639 C CA . GLN A 1 88 ? 15.750 5.470 5.884 1.00 62.88 88 GLN A CA 1
ATOM 640 C C . GLN A 1 88 ? 16.023 4.128 5.187 1.00 62.88 88 GLN A C 1
ATOM 642 O O . GLN A 1 88 ? 16.974 4.012 4.413 1.00 62.88 88 GLN A O 1
ATOM 647 N N . ARG A 1 89 ? 15.230 3.081 5.463 1.00 59.31 89 ARG A N 1
ATOM 648 C CA . ARG A 1 89 ? 15.564 1.706 5.056 1.00 59.31 89 ARG A CA 1
ATOM 649 C C . ARG A 1 89 ? 15.370 1.389 3.570 1.00 59.31 89 ARG A C 1
ATOM 651 O O . ARG A 1 89 ? 15.764 0.305 3.153 1.00 59.31 89 ARG A O 1
ATOM 658 N N . GLN A 1 90 ? 14.860 2.321 2.773 1.00 56.47 90 GLN A N 1
ATOM 659 C CA . GLN A 1 90 ? 14.944 2.317 1.310 1.00 56.47 90 GLN A CA 1
ATOM 660 C C . GLN A 1 90 ? 15.023 3.779 0.842 1.00 56.47 90 GLN A C 1
ATOM 662 O O . GLN A 1 90 ? 14.221 4.584 1.316 1.00 56.47 90 GLN A O 1
ATOM 667 N N . PRO A 1 91 ? 15.963 4.166 -0.042 1.00 55.00 91 PRO A N 1
ATOM 668 C CA . PRO A 1 91 ? 16.266 5.564 -0.348 1.00 55.00 91 PRO A CA 1
ATOM 669 C C . PRO A 1 91 ? 15.252 6.137 -1.345 1.00 55.00 91 PRO A C 1
ATOM 671 O O . PRO A 1 91 ? 15.606 6.608 -2.421 1.00 55.00 91 PRO A O 1
ATOM 674 N N . THR A 1 92 ? 13.967 6.057 -1.023 1.00 60.19 92 THR A N 1
ATOM 675 C CA . THR A 1 92 ? 12.902 6.566 -1.880 1.00 60.19 92 THR A CA 1
ATOM 676 C C . THR A 1 92 ? 12.307 7.797 -1.220 1.00 60.19 92 THR A C 1
ATOM 678 O O . THR A 1 92 ? 11.815 7.699 -0.094 1.00 60.19 92 THR A O 1
ATOM 681 N N . ALA A 1 93 ? 12.262 8.919 -1.940 1.00 63.69 93 ALA A N 1
ATOM 682 C CA . ALA A 1 93 ? 11.504 10.106 -1.530 1.00 63.69 93 ALA A CA 1
ATOM 683 C C . ALA A 1 93 ? 10.036 9.771 -1.177 1.00 63.69 93 ALA A C 1
ATOM 685 O O . ALA A 1 93 ? 9.427 10.429 -0.346 1.00 63.69 93 ALA A O 1
ATOM 686 N N . PHE A 1 94 ? 9.508 8.673 -1.729 1.00 71.44 94 PHE A N 1
ATOM 687 C CA . PHE A 1 94 ? 8.161 8.168 -1.483 1.00 71.44 94 PHE A CA 1
ATOM 688 C C . PHE A 1 94 ? 7.778 8.029 0.002 1.00 71.44 94 PHE A C 1
ATOM 690 O O . PHE A 1 94 ? 6.709 8.488 0.394 1.00 71.44 94 PHE A O 1
ATOM 697 N N . HIS A 1 95 ? 8.631 7.438 0.848 1.00 79.44 95 HIS A N 1
ATOM 698 C CA . HIS A 1 95 ? 8.292 7.229 2.264 1.00 79.44 95 HIS A CA 1
ATOM 699 C C . HIS A 1 95 ? 8.214 8.540 3.068 1.00 79.44 95 HIS A C 1
ATOM 701 O O . HIS A 1 95 ? 7.638 8.543 4.153 1.00 79.44 95 HIS A O 1
ATOM 707 N N . ALA A 1 96 ? 8.761 9.644 2.544 1.00 72.56 96 ALA A N 1
ATOM 708 C CA . ALA A 1 96 ? 8.665 10.959 3.174 1.00 72.56 96 ALA A CA 1
ATOM 709 C C . ALA A 1 96 ? 7.294 11.624 2.949 1.00 72.56 96 ALA A C 1
ATOM 711 O O . ALA A 1 96 ? 6.816 12.340 3.826 1.00 72.56 96 ALA A O 1
ATOM 712 N N . ASP A 1 97 ? 6.650 11.354 1.809 1.00 74.06 97 ASP A N 1
ATOM 713 C CA . ASP A 1 97 ? 5.404 12.019 1.403 1.00 74.06 97 ASP A CA 1
ATOM 714 C C . ASP A 1 97 ? 4.158 11.124 1.527 1.00 74.06 97 ASP A C 1
ATOM 716 O O . ASP A 1 97 ? 3.022 11.612 1.493 1.00 74.06 97 ASP A O 1
ATOM 720 N N . VAL A 1 98 ? 4.339 9.808 1.681 1.00 76.25 98 VAL A N 1
ATOM 721 C CA . VAL A 1 98 ? 3.234 8.847 1.734 1.00 76.25 98 VAL A CA 1
ATOM 722 C C . VAL A 1 98 ? 2.376 9.025 2.995 1.00 76.25 98 VAL A C 1
ATOM 724 O O . VAL A 1 98 ? 2.864 9.039 4.123 1.00 76.25 98 VAL A O 1
ATOM 727 N N . ARG A 1 99 ? 1.054 9.132 2.805 1.00 81.38 99 ARG A N 1
ATOM 728 C CA . ARG A 1 99 ? 0.059 9.281 3.890 1.00 81.38 99 ARG A CA 1
ATOM 729 C C . ARG A 1 99 ? -0.810 8.044 4.124 1.00 81.38 99 ARG A C 1
ATOM 731 O O . ARG A 1 99 ? -1.693 8.070 4.974 1.00 81.38 99 ARG A O 1
ATOM 738 N N . GLU A 1 100 ? -0.577 6.976 3.369 1.00 85.19 100 GLU A N 1
ATOM 739 C CA . GLU A 1 100 ? -1.256 5.689 3.512 1.00 85.19 100 GLU A CA 1
ATOM 740 C C . GLU A 1 100 ? -0.217 4.613 3.828 1.00 85.19 100 GLU A C 1
ATOM 742 O O . GLU A 1 100 ? 0.707 4.374 3.056 1.00 85.19 100 GLU A O 1
ATOM 747 N N . CYS A 1 101 ? -0.366 3.971 4.982 1.00 86.31 101 CYS A N 1
ATOM 748 C CA . CYS A 1 101 ? 0.581 2.970 5.462 1.00 86.31 101 CYS A CA 1
ATOM 749 C C . CYS A 1 101 ? 0.028 1.556 5.283 1.00 86.31 101 CYS A C 1
ATOM 751 O O . CYS A 1 101 ? 0.792 0.625 5.043 1.00 86.31 101 CYS A O 1
ATOM 753 N N . ARG A 1 102 ? -1.294 1.367 5.389 1.00 87.31 102 ARG A N 1
ATOM 754 C CA . ARG A 1 102 ? -1.898 0.044 5.619 1.00 87.31 102 ARG A CA 1
ATOM 755 C C . ARG A 1 102 ? -1.868 -0.861 4.393 1.00 87.31 102 ARG A C 1
ATOM 757 O O . ARG A 1 102 ? -1.909 -2.070 4.547 1.00 87.31 102 ARG A O 1
ATOM 764 N N . SER A 1 103 ? -1.826 -0.298 3.186 1.00 84.69 103 SER A N 1
ATOM 765 C CA . SER A 1 103 ? -1.773 -1.083 1.945 1.00 84.69 103 SER A CA 1
ATOM 766 C C . SER A 1 103 ? -0.464 -1.851 1.804 1.00 84.69 103 SER A C 1
ATOM 768 O O . SER A 1 103 ? -0.434 -2.889 1.157 1.00 84.69 103 SER A O 1
ATOM 770 N N . CYS A 1 104 ? 0.600 -1.330 2.415 1.00 85.31 104 CYS A N 1
ATOM 771 C CA . CYS A 1 104 ? 1.936 -1.907 2.383 1.00 85.31 104 CYS A CA 1
ATOM 772 C C . CYS A 1 104 ? 2.287 -2.544 3.729 1.00 85.31 104 CYS A C 1
ATOM 774 O O . CYS A 1 104 ? 2.893 -3.610 3.778 1.00 85.31 104 CYS A O 1
ATOM 776 N N . HIS A 1 105 ? 1.868 -1.922 4.831 1.00 88.75 105 HIS A N 1
ATOM 777 C CA . HIS A 1 105 ? 2.041 -2.412 6.189 1.00 88.75 105 HIS A CA 1
ATOM 778 C C . HIS A 1 105 ? 0.761 -3.066 6.709 1.00 88.75 105 HIS A C 1
ATOM 780 O O . HIS A 1 105 ? -0.021 -2.459 7.442 1.00 88.75 105 HIS A O 1
ATOM 786 N N . LEU A 1 106 ? 0.547 -4.319 6.301 1.00 89.00 106 LEU A N 1
ATOM 787 C CA . LEU A 1 106 ? -0.625 -5.098 6.694 1.00 89.00 106 LEU A CA 1
ATOM 788 C C . LEU A 1 106 ? -0.463 -5.683 8.098 1.00 89.00 106 LEU A C 1
ATOM 790 O O . LEU A 1 106 ? 0.480 -6.425 8.371 1.00 89.00 106 LEU A O 1
ATOM 794 N N . GLU A 1 107 ? -1.438 -5.389 8.950 1.00 90.94 107 GLU A N 1
ATOM 795 C CA . GLU A 1 107 ? -1.571 -5.949 10.292 1.00 90.94 107 GLU A CA 1
ATOM 796 C C . GLU A 1 107 ? -2.644 -7.062 10.317 1.00 90.94 107 GLU A C 1
ATOM 798 O O . GLU A 1 107 ? -3.321 -7.299 9.313 1.00 90.94 107 GLU A O 1
ATOM 803 N N . HIS A 1 108 ? -2.797 -7.761 11.444 1.00 91.81 108 HIS A N 1
ATOM 804 C CA . HIS A 1 108 ? -3.697 -8.908 11.642 1.00 91.81 108 HIS A CA 1
ATOM 805 C C . HIS A 1 108 ? -3.303 -10.177 10.869 1.00 91.81 108 HIS A C 1
ATOM 807 O O . HIS A 1 108 ? -4.144 -11.015 10.548 1.00 91.81 108 HIS A O 1
ATOM 813 N N . GLN A 1 109 ? -2.013 -10.327 10.558 1.00 89.00 109 GLN A N 1
ATOM 814 C CA . GLN A 1 109 ? -1.458 -11.508 9.877 1.00 89.00 109 GLN A CA 1
ATOM 815 C C . GLN A 1 109 ? -0.786 -12.495 10.850 1.00 89.00 109 GLN A C 1
ATOM 817 O O . GLN A 1 109 ? -0.175 -13.478 10.419 1.00 89.00 10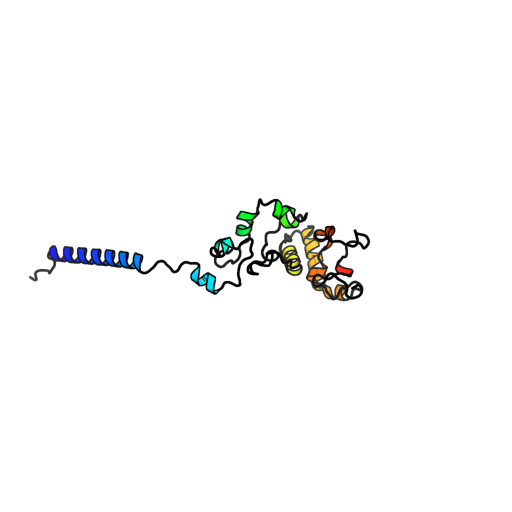9 GLN A O 1
ATOM 822 N N . GLY A 1 110 ? -0.890 -12.234 12.156 1.00 86.12 110 GLY A N 1
ATOM 823 C CA . GLY A 1 110 ? -0.282 -13.015 13.223 1.00 86.12 110 GLY A CA 1
ATOM 824 C C . GLY A 1 110 ? 1.209 -12.759 13.433 1.00 86.12 110 GLY A C 1
ATOM 825 O O . GLY A 1 110 ? 1.892 -12.073 12.668 1.00 86.12 110 GLY A O 1
ATOM 826 N N . HIS A 1 111 ? 1.736 -13.374 14.490 1.00 80.75 111 HIS A N 1
ATOM 827 C CA . HIS A 1 111 ? 3.083 -13.128 15.012 1.00 80.75 111 HIS A CA 1
ATOM 828 C C . HIS A 1 111 ? 4.231 -13.502 14.052 1.00 80.75 111 HIS A C 1
ATOM 830 O O . HIS A 1 111 ? 5.339 -12.987 14.167 1.00 80.75 111 HIS A O 1
ATOM 836 N N . VAL A 1 112 ? 4.002 -14.376 13.074 1.00 67.56 112 VAL A N 1
ATOM 837 C CA . VAL A 1 112 ? 5.094 -14.941 12.257 1.00 67.56 112 VAL A CA 1
ATOM 838 C C . VAL A 1 112 ? 5.503 -14.034 11.090 1.00 67.56 112 VAL A C 1
ATOM 840 O O . VAL A 1 112 ? 6.640 -14.104 10.619 1.00 67.56 112 VAL A O 1
ATOM 843 N N . ARG A 1 113 ? 4.605 -13.170 10.603 1.00 71.56 113 ARG A N 1
ATOM 844 C CA . ARG A 1 113 ? 4.877 -12.321 9.436 1.00 71.56 113 ARG A CA 1
ATOM 845 C C . ARG A 1 113 ? 5.259 -10.911 9.866 1.00 71.56 113 ARG A C 1
ATOM 847 O O . ARG A 1 113 ? 4.621 -10.307 10.722 1.00 71.56 113 ARG A O 1
ATOM 854 N N . LYS A 1 114 ? 6.292 -10.360 9.220 1.00 80.56 114 LYS A N 1
ATOM 855 C CA . LYS A 1 114 ? 6.533 -8.914 9.266 1.00 80.56 114 LYS A CA 1
ATOM 856 C C . LYS A 1 114 ? 5.302 -8.213 8.677 1.00 80.56 114 LYS A C 1
ATOM 858 O O . LYS A 1 114 ? 4.785 -8.706 7.671 1.00 80.56 114 LYS A O 1
ATOM 863 N N . PRO A 1 115 ? 4.857 -7.080 9.243 1.00 83.06 115 PRO A N 1
ATOM 864 C CA . PRO A 1 115 ? 3.720 -6.328 8.730 1.00 83.06 115 PRO A CA 1
ATOM 865 C C . PRO A 1 115 ? 4.170 -5.516 7.513 1.00 83.06 115 PRO A C 1
ATOM 867 O O . PRO A 1 115 ? 4.204 -4.290 7.531 1.00 83.06 115 PRO A O 1
ATOM 870 N N . THR A 1 116 ? 4.656 -6.197 6.481 1.00 85.19 116 THR A N 1
ATOM 871 C CA . THR A 1 116 ? 5.065 -5.600 5.213 1.00 85.19 116 THR A CA 1
ATOM 872 C C . THR A 1 116 ? 4.740 -6.590 4.112 1.00 85.19 116 THR A C 1
ATOM 874 O O . THR A 1 116 ? 5.304 -7.682 4.054 1.00 85.19 116 THR A O 1
ATOM 877 N N . ASN A 1 117 ? 3.802 -6.207 3.261 1.00 83.56 117 ASN A N 1
ATOM 878 C CA . ASN A 1 117 ? 3.388 -6.944 2.086 1.00 83.56 117 ASN A CA 1
ATOM 879 C C . ASN A 1 117 ? 3.047 -5.913 1.008 1.00 83.56 117 ASN A C 1
ATOM 881 O O . ASN A 1 117 ? 1.973 -5.317 1.037 1.00 83.56 117 ASN A O 1
ATOM 885 N N . MET A 1 118 ? 4.006 -5.644 0.123 1.00 82.06 118 MET A N 1
ATOM 886 C CA . MET A 1 118 ? 3.856 -4.625 -0.913 1.00 82.06 118 MET A CA 1
ATOM 887 C C . MET A 1 118 ? 2.851 -5.077 -1.972 1.00 82.06 118 MET A C 1
ATOM 889 O O . MET A 1 118 ? 3.071 -6.076 -2.653 1.00 82.06 118 MET A O 1
ATOM 893 N N . ASP A 1 119 ? 1.784 -4.301 -2.141 1.00 83.75 119 ASP A N 1
ATOM 894 C CA . ASP A 1 119 ? 0.843 -4.428 -3.251 1.00 83.75 119 ASP A CA 1
ATOM 895 C C . ASP A 1 119 ? 1.115 -3.309 -4.270 1.00 83.75 119 ASP A C 1
ATOM 897 O O . ASP A 1 119 ? 0.827 -2.130 -4.037 1.00 83.75 119 ASP A O 1
ATOM 901 N N . HIS A 1 120 ? 1.686 -3.687 -5.413 1.00 83.81 120 HIS A N 1
ATOM 902 C CA . HIS A 1 120 ? 2.044 -2.764 -6.490 1.00 83.81 120 HIS A CA 1
ATOM 903 C C . HIS A 1 120 ? 0.816 -2.095 -7.128 1.00 83.81 120 HIS A C 1
ATOM 905 O O . HIS A 1 120 ? 0.876 -0.925 -7.508 1.00 83.81 120 HIS A O 1
ATOM 911 N N . ARG A 1 121 ? -0.338 -2.772 -7.175 1.00 81.12 121 ARG A N 1
ATOM 912 C CA . ARG A 1 121 ? -1.584 -2.174 -7.681 1.00 81.12 121 ARG A CA 1
ATOM 913 C C . ARG A 1 121 ? -2.124 -1.132 -6.712 1.00 81.12 121 ARG A C 1
ATOM 915 O O . ARG A 1 121 ? -2.630 -0.094 -7.139 1.00 81.12 121 ARG A O 1
ATOM 922 N N . ALA A 1 122 ? -2.038 -1.392 -5.408 1.00 83.69 122 ALA A N 1
ATOM 923 C CA . ALA A 1 122 ? -2.401 -0.403 -4.398 1.00 83.69 122 ALA A CA 1
ATOM 924 C C . ALA A 1 122 ? -1.484 0.828 -4.476 1.00 83.69 122 ALA A C 1
ATOM 926 O O . ALA A 1 122 ? -1.982 1.953 -4.438 1.00 83.69 122 ALA A O 1
ATOM 927 N N . LEU A 1 123 ? -0.177 0.625 -4.675 1.00 81.31 123 LEU A N 1
ATOM 928 C CA . LEU A 1 123 ? 0.795 1.703 -4.883 1.00 81.31 123 LEU A CA 1
ATOM 929 C C . LEU A 1 123 ? 0.433 2.581 -6.090 1.00 81.31 123 LEU A C 1
ATOM 931 O O . LEU A 1 123 ? 0.359 3.802 -5.954 1.00 81.31 123 LEU A O 1
ATOM 935 N N . ALA A 1 124 ? 0.148 1.971 -7.242 1.00 78.62 124 ALA A N 1
ATOM 936 C CA . ALA A 1 124 ? -0.276 2.681 -8.448 1.00 78.62 124 ALA A CA 1
ATOM 937 C C . ALA A 1 124 ? -1.514 3.563 -8.206 1.00 78.62 124 ALA A C 1
ATOM 939 O O . ALA A 1 124 ? -1.548 4.733 -8.595 1.00 78.62 124 ALA A O 1
ATOM 940 N N . LYS A 1 125 ? -2.518 3.030 -7.498 1.00 78.44 125 LYS A N 1
ATOM 941 C CA . LYS A 1 125 ? -3.742 3.768 -7.144 1.00 78.44 125 LYS A CA 1
ATOM 942 C C . LYS A 1 125 ? -3.471 4.938 -6.203 1.00 78.44 125 LYS A C 1
ATOM 944 O O . LYS A 1 125 ? -4.048 6.007 -6.396 1.00 78.44 125 LYS A O 1
ATOM 949 N N . ILE A 1 126 ? -2.606 4.746 -5.205 1.00 80.88 126 ILE A N 1
ATOM 950 C CA . ILE A 1 126 ? -2.201 5.815 -4.286 1.00 80.88 126 ILE A CA 1
ATOM 951 C C . ILE A 1 126 ? -1.531 6.932 -5.082 1.00 80.88 126 ILE A C 1
ATOM 953 O O . ILE A 1 126 ? -1.993 8.067 -4.999 1.00 80.88 126 ILE A O 1
ATOM 957 N N . GLY A 1 127 ? -0.542 6.600 -5.918 1.00 77.00 127 GLY A N 1
ATOM 958 C CA . GLY A 1 127 ? 0.142 7.560 -6.785 1.00 77.00 127 GLY A CA 1
ATOM 959 C C . GLY A 1 127 ? -0.835 8.382 -7.627 1.00 77.00 127 GLY A C 1
ATOM 960 O O . GLY A 1 127 ? -0.803 9.611 -7.583 1.00 77.00 127 GLY A O 1
ATOM 961 N N . LEU A 1 128 ? -1.780 7.718 -8.301 1.00 74.69 128 LEU A N 1
ATOM 962 C CA . LEU A 1 128 ? -2.809 8.391 -9.096 1.00 74.69 128 LEU A CA 1
ATOM 963 C C . LEU A 1 128 ? -3.690 9.333 -8.259 1.00 74.69 128 LEU A C 1
ATOM 965 O O . LEU A 1 128 ? -4.017 10.428 -8.707 1.00 74.69 128 LEU A O 1
ATOM 969 N N . SER A 1 129 ? -4.073 8.918 -7.049 1.00 76.88 129 SER A N 1
ATOM 970 C CA . SER A 1 129 ? -4.899 9.732 -6.147 1.00 76.88 129 SER A CA 1
ATOM 971 C C . SER A 1 129 ? -4.159 10.925 -5.538 1.00 76.88 129 SER A C 1
ATOM 973 O O . SER A 1 129 ? -4.796 11.898 -5.143 1.00 76.88 129 SER A O 1
ATOM 975 N N . THR A 1 130 ? -2.827 10.851 -5.451 1.00 76.00 130 THR A N 1
ATOM 976 C CA . THR A 1 130 ? -1.981 11.916 -4.896 1.00 76.00 130 THR A CA 1
ATOM 977 C C . THR A 1 130 ? -1.594 12.984 -5.913 1.00 76.00 130 THR A C 1
ATOM 979 O O . THR A 1 130 ? -1.100 14.034 -5.506 1.00 76.00 130 THR A O 1
ATOM 982 N N . LEU A 1 131 ? -1.809 12.746 -7.212 1.00 72.88 131 LEU A N 1
ATOM 983 C CA . LEU A 1 131 ? -1.531 13.749 -8.236 1.00 72.88 131 LEU A CA 1
ATOM 984 C C . LEU A 1 131 ? -2.444 14.974 -8.036 1.00 72.88 131 LEU A C 1
ATOM 986 O O . LEU A 1 131 ? -3.664 14.807 -7.924 1.00 72.88 131 LEU A O 1
ATOM 990 N N . PRO A 1 132 ? -1.878 16.195 -7.996 1.00 67.25 132 PRO A N 1
ATOM 991 C CA . PRO A 1 132 ? -2.649 17.431 -8.019 1.00 67.25 132 PRO A CA 1
ATOM 992 C C . PRO A 1 132 ? -3.670 17.437 -9.164 1.00 67.25 132 PRO A C 1
ATOM 994 O O . PRO A 1 132 ? -3.373 17.003 -10.274 1.00 67.25 132 PRO A O 1
ATOM 997 N N . SER A 1 133 ? -4.884 17.908 -8.879 1.00 64.31 133 SER A N 1
ATOM 998 C CA . SER A 1 133 ? -5.943 18.128 -9.874 1.00 64.31 133 SER A CA 1
ATOM 999 C C . SER A 1 133 ? -6.204 19.623 -10.070 1.00 64.31 133 SER A C 1
ATOM 1001 O O . SER A 1 133 ? -7.356 20.059 -10.177 1.00 64.31 133 SER A O 1
ATOM 1003 N N . ASP A 1 134 ? -5.160 20.440 -9.971 1.00 59.84 134 ASP A N 1
ATOM 1004 C CA . ASP A 1 134 ? -5.247 21.866 -10.222 1.00 59.84 134 ASP A CA 1
ATOM 1005 C C . ASP A 1 134 ? -5.570 22.088 -11.701 1.00 59.84 134 ASP A C 1
ATOM 1007 O O . ASP A 1 134 ? -4.862 21.642 -12.593 1.00 59.84 134 ASP A O 1
ATOM 1011 N N . GLY A 1 135 ? -6.696 22.756 -11.964 1.00 56.41 135 GLY A N 1
ATOM 1012 C CA . GLY A 1 135 ? -7.228 22.985 -13.312 1.00 56.41 135 GLY A CA 1
ATOM 1013 C C . GLY A 1 135 ? -6.389 23.918 -14.193 1.00 56.41 135 GLY A C 1
ATOM 1014 O O . GLY A 1 135 ? -6.935 24.494 -15.132 1.00 56.41 135 GLY A O 1
ATOM 1015 N N . ASP A 1 136 ? -5.103 24.101 -13.888 1.00 56.84 136 ASP A N 1
ATOM 1016 C CA . ASP A 1 136 ? -4.167 24.877 -14.690 1.00 56.84 136 ASP A CA 1
ATOM 1017 C C . ASP A 1 136 ? -3.465 23.940 -15.680 1.00 56.84 136 ASP A C 1
ATOM 1019 O O . ASP A 1 136 ? -2.666 23.073 -15.327 1.00 56.84 136 ASP A O 1
ATOM 1023 N N . SER A 1 137 ? -3.846 24.057 -16.950 1.00 55.19 137 SER A N 1
ATOM 1024 C CA . SER A 1 137 ? -3.718 22.997 -17.960 1.00 55.19 137 SER A CA 1
ATOM 1025 C C . SER A 1 137 ? -2.295 22.745 -18.484 1.00 55.19 137 SER A C 1
ATOM 1027 O O . SER A 1 137 ? -2.142 22.174 -19.560 1.00 55.19 137 SER A O 1
ATOM 1029 N N . LEU A 1 138 ? -1.248 23.181 -17.778 1.00 58.03 138 LEU A N 1
ATOM 1030 C CA . LEU A 1 138 ? 0.148 23.097 -18.232 1.00 58.03 138 LEU A CA 1
ATOM 1031 C C . LEU A 1 138 ? 1.138 22.702 -17.116 1.00 58.03 138 LEU A C 1
ATOM 1033 O O . LEU A 1 138 ? 2.336 22.956 -17.236 1.00 58.03 138 LEU A O 1
ATOM 1037 N N . GLY A 1 139 ? 0.655 22.086 -16.033 1.00 68.56 139 GLY A N 1
ATOM 1038 C CA . GLY A 1 139 ? 1.501 21.541 -14.968 1.00 68.56 139 GLY A CA 1
ATOM 1039 C C . GLY A 1 139 ? 2.050 20.141 -15.278 1.00 68.56 139 GLY A C 1
ATOM 1040 O O . GLY A 1 139 ? 1.410 19.333 -15.950 1.00 68.56 139 GLY A O 1
ATOM 1041 N N . GLU A 1 140 ? 3.227 19.820 -14.732 1.00 68.44 140 GLU A N 1
ATOM 1042 C CA . GLU A 1 140 ? 3.835 18.479 -14.806 1.00 68.44 140 GLU A CA 1
ATOM 1043 C C . GLU A 1 140 ? 2.897 17.392 -14.249 1.00 68.44 140 GLU A C 1
ATOM 1045 O O . GLU A 1 140 ? 2.784 16.315 -14.831 1.00 68.44 140 GLU A O 1
ATOM 1050 N N . ALA A 1 141 ? 2.140 17.706 -13.191 1.00 69.75 141 ALA A N 1
ATOM 1051 C CA . ALA A 1 141 ? 1.144 16.815 -12.598 1.00 69.75 141 ALA A CA 1
ATOM 1052 C C . ALA A 1 141 ? 0.005 16.450 -13.564 1.00 69.75 141 ALA A C 1
ATOM 1054 O O . ALA A 1 141 ? -0.360 15.277 -13.650 1.00 69.75 141 ALA A O 1
ATOM 1055 N N . GLU A 1 142 ? -0.515 17.417 -14.326 1.00 74.06 142 GLU A N 1
ATOM 1056 C CA . GLU A 1 142 ? -1.586 17.168 -15.296 1.00 74.06 142 GLU A CA 1
ATOM 1057 C C . GLU A 1 142 ? -1.065 16.368 -16.494 1.00 74.06 142 GLU A C 1
ATOM 1059 O O . GLU A 1 142 ? -1.754 15.474 -16.975 1.00 74.06 142 GLU A O 1
ATOM 1064 N N . MET A 1 143 ? 0.183 16.588 -16.928 1.00 70.25 143 MET A N 1
ATOM 1065 C CA . MET A 1 143 ? 0.807 15.737 -17.950 1.00 70.25 143 MET A CA 1
ATOM 1066 C C . MET A 1 143 ? 1.019 14.305 -17.456 1.00 70.25 143 MET A C 1
ATOM 1068 O O . MET A 1 143 ? 0.726 13.362 -18.187 1.00 70.25 143 MET A O 1
ATOM 1072 N N . VAL A 1 144 ? 1.506 14.113 -16.226 1.00 73.44 144 VAL A N 1
ATOM 1073 C CA . VAL A 1 144 ? 1.657 12.776 -15.628 1.00 73.44 144 VAL A CA 1
ATOM 1074 C C . VAL A 1 144 ? 0.295 12.098 -15.506 1.00 73.44 144 VAL A C 1
ATOM 1076 O O . VAL A 1 144 ? 0.155 10.938 -15.889 1.00 73.44 144 VAL A O 1
ATOM 1079 N N . ARG A 1 145 ? -0.727 12.825 -15.048 1.00 75.94 145 ARG A N 1
ATOM 1080 C CA . ARG A 1 145 ? -2.103 12.337 -14.937 1.00 75.94 145 ARG A CA 1
ATOM 1081 C C . ARG A 1 145 ? -2.696 11.986 -16.299 1.00 75.94 145 ARG A C 1
ATOM 1083 O O . ARG A 1 145 ? -3.269 10.910 -16.429 1.00 75.94 145 ARG A O 1
ATOM 1090 N N . TRP A 1 146 ? -2.555 12.848 -17.304 1.00 73.62 146 TRP A N 1
ATOM 1091 C CA . TRP A 1 146 ? -3.036 12.600 -18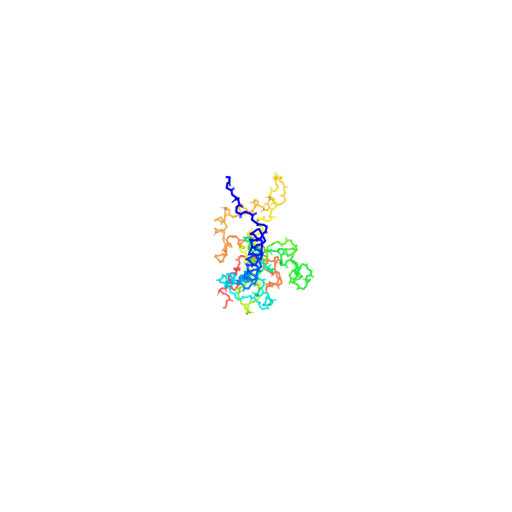.663 1.00 73.62 146 TRP A CA 1
ATOM 1092 C C . TRP A 1 146 ? -2.338 11.391 -19.280 1.00 73.62 146 TRP A C 1
ATOM 1094 O O . TRP A 1 146 ? -3.016 10.499 -19.778 1.00 73.62 146 TRP A O 1
ATOM 1104 N N . ASN A 1 147 ? -1.007 11.309 -19.176 1.00 70.38 147 ASN A N 1
ATOM 1105 C CA . ASN A 1 147 ? -0.245 10.153 -19.644 1.00 70.38 147 ASN A CA 1
ATOM 1106 C C . ASN A 1 147 ? -0.732 8.875 -18.962 1.00 70.38 147 ASN A C 1
ATOM 1108 O O . ASN A 1 147 ? -1.005 7.895 -19.642 1.00 70.38 147 ASN A O 1
ATOM 1112 N N . LEU A 1 148 ? -0.904 8.903 -17.640 1.00 70.00 148 LEU A N 1
ATOM 1113 C CA . LEU A 1 148 ? -1.373 7.766 -16.859 1.00 70.00 148 LEU A CA 1
ATOM 1114 C C . LEU A 1 148 ? -2.802 7.341 -17.236 1.00 70.00 148 LEU A C 1
ATOM 1116 O O . LEU A 1 148 ? -3.049 6.159 -17.448 1.00 70.00 148 LEU A O 1
ATOM 1120 N N . MET A 1 149 ? -3.736 8.284 -17.366 1.00 71.62 149 MET A N 1
ATOM 1121 C CA . MET A 1 149 ? -5.124 7.987 -17.743 1.00 71.62 149 MET A CA 1
ATOM 1122 C C . MET A 1 149 ? -5.233 7.494 -19.181 1.00 71.62 149 MET A C 1
ATOM 1124 O O . MET A 1 149 ? -5.865 6.471 -19.423 1.00 71.62 149 MET A O 1
ATOM 1128 N N . ASN A 1 150 ? -4.559 8.156 -20.122 1.00 68.81 150 ASN A N 1
ATOM 1129 C CA . ASN A 1 150 ? -4.505 7.728 -21.514 1.00 68.81 150 ASN A CA 1
ATOM 1130 C C . ASN A 1 150 ? -3.921 6.310 -21.635 1.00 68.81 150 ASN A C 1
ATOM 1132 O O . ASN A 1 150 ? -4.394 5.520 -22.446 1.00 68.81 150 ASN A O 1
ATOM 1136 N N . TRP A 1 151 ? -2.935 5.969 -20.802 1.00 64.06 151 TRP A N 1
ATOM 1137 C CA . TRP A 1 151 ? -2.331 4.638 -20.729 1.00 64.06 151 TRP A CA 1
ATOM 1138 C C . TRP A 1 151 ? -3.292 3.589 -20.144 1.00 64.06 151 TRP A C 1
ATOM 1140 O O . TRP A 1 151 ? -3.368 2.482 -20.670 1.00 64.06 151 TRP A O 1
ATOM 1150 N N . LEU A 1 152 ? -4.072 3.927 -19.108 1.00 64.50 152 LEU A N 1
ATOM 1151 C CA . LEU A 1 152 ? -5.114 3.045 -18.556 1.00 64.50 152 LEU A CA 1
ATOM 1152 C C . LEU A 1 152 ? -6.253 2.802 -19.562 1.00 64.50 152 LEU A C 1
ATOM 1154 O O . LEU A 1 152 ? -6.666 1.657 -19.757 1.00 64.50 152 LEU A O 1
ATOM 1158 N N . GLU A 1 153 ? -6.723 3.862 -20.222 1.00 66.38 153 GLU A N 1
ATOM 1159 C CA . GLU A 1 153 ? -7.825 3.831 -21.194 1.00 66.38 153 GLU A CA 1
ATOM 1160 C C . GLU A 1 153 ? -7.446 3.121 -22.499 1.00 66.38 153 GLU A C 1
ATOM 1162 O O . GLU A 1 153 ? -8.282 2.433 -23.073 1.00 66.38 153 GLU A O 1
ATOM 1167 N N . HIS A 1 154 ? -6.186 3.221 -22.937 1.00 61.03 154 HIS A N 1
ATOM 1168 C CA . HIS A 1 154 ? -5.680 2.577 -24.157 1.00 61.03 154 HIS A CA 1
ATOM 1169 C C . HIS A 1 154 ? -4.732 1.407 -23.860 1.00 61.03 154 HIS A C 1
ATOM 1171 O O . HIS A 1 154 ? -3.898 1.044 -24.696 1.00 61.03 154 HIS A O 1
ATOM 1177 N N . SER A 1 155 ? -4.856 0.794 -22.680 1.00 55.38 155 SER A N 1
ATOM 1178 C CA . SER A 1 155 ? -4.024 -0.339 -22.247 1.00 55.38 155 SER A CA 1
ATOM 1179 C C . SER A 1 155 ? -4.058 -1.514 -23.233 1.00 55.38 155 SER A C 1
ATOM 1181 O O . SER A 1 155 ? -3.073 -2.225 -23.388 1.00 55.38 155 SER A O 1
ATOM 1183 N N . GLU A 1 156 ? -5.133 -1.656 -24.003 1.00 52.03 156 GLU A N 1
ATOM 1184 C CA . GLU A 1 156 ? -5.280 -2.612 -25.105 1.00 52.03 156 GLU A CA 1
ATOM 1185 C C . GLU A 1 156 ? -4.266 -2.436 -26.259 1.00 52.03 156 GLU A C 1
ATOM 1187 O O . GLU A 1 156 ? -3.862 -3.423 -26.875 1.00 52.03 156 GLU A O 1
ATOM 1192 N N . VAL A 1 157 ? -3.756 -1.221 -26.501 1.00 50.62 157 VAL A N 1
ATOM 1193 C CA . VAL A 1 157 ? -2.672 -0.957 -27.474 1.00 50.62 157 VAL A CA 1
ATOM 1194 C C . VAL A 1 157 ? -1.311 -1.430 -26.940 1.00 50.62 157 VAL A C 1
ATOM 1196 O O . VAL A 1 157 ? -0.447 -1.844 -27.711 1.00 50.62 157 VAL A O 1
ATOM 1199 N N . LEU A 1 158 ? -1.129 -1.432 -25.618 1.00 49.94 158 LEU A N 1
ATOM 1200 C CA . LEU A 1 158 ? 0.073 -1.935 -24.942 1.00 49.94 158 LEU A CA 1
ATOM 1201 C C . LEU A 1 158 ? 0.022 -3.452 -24.761 1.00 49.94 158 LEU A C 1
ATOM 1203 O O . LEU A 1 158 ? 1.041 -4.120 -24.917 1.00 49.94 158 LEU A O 1
ATOM 1207 N N . VAL A 1 159 ? -1.173 -4.009 -24.549 1.00 48.94 159 VAL A N 1
ATOM 1208 C CA . VAL A 1 159 ? -1.423 -5.456 -24.577 1.00 48.94 159 VAL A CA 1
ATOM 1209 C C . VAL A 1 159 ? -1.090 -6.051 -25.955 1.00 48.94 159 VAL A C 1
ATOM 1211 O O . VAL A 1 159 ? -0.686 -7.210 -26.049 1.00 48.94 159 VAL A O 1
ATOM 1214 N N . ALA A 1 160 ? -1.191 -5.246 -27.018 1.00 47.56 160 ALA A N 1
ATOM 1215 C CA . ALA A 1 160 ? -0.783 -5.597 -28.378 1.00 47.56 160 ALA A CA 1
ATOM 1216 C C . ALA A 1 160 ? 0.721 -5.377 -28.674 1.00 47.56 160 ALA A C 1
ATOM 1218 O O . ALA A 1 160 ? 1.171 -5.679 -29.782 1.00 47.56 160 ALA A O 1
ATOM 1219 N N . SER A 1 161 ? 1.511 -4.866 -27.719 1.00 53.19 161 SER A N 1
ATOM 1220 C CA . SER A 1 161 ? 2.955 -4.654 -27.882 1.00 53.19 161 SER A CA 1
ATOM 1221 C C . SER A 1 161 ? 3.734 -5.979 -27.802 1.00 53.19 161 SER A C 1
ATOM 1223 O O . SER A 1 161 ? 3.459 -6.792 -26.920 1.00 53.19 161 SER A O 1
ATOM 1225 N N . PRO A 1 162 ? 4.772 -6.202 -28.634 1.00 46.84 162 PRO A N 1
ATOM 1226 C CA . PRO A 1 162 ? 5.676 -7.356 -28.521 1.00 46.84 162 PRO A CA 1
ATOM 1227 C C . PRO A 1 162 ? 6.450 -7.444 -27.192 1.00 46.84 162 PRO A C 1
ATOM 1229 O O . PRO A 1 162 ? 7.078 -8.464 -26.929 1.00 46.84 162 PRO A O 1
ATOM 1232 N N . LEU A 1 163 ? 6.425 -6.379 -26.382 1.00 52.34 163 LEU A N 1
ATOM 1233 C CA . LEU A 1 163 ? 7.017 -6.295 -25.039 1.00 52.34 163 LEU A CA 1
ATOM 1234 C C . LEU A 1 163 ? 6.000 -6.577 -23.918 1.00 52.34 163 LEU A C 1
ATOM 1236 O O . LEU A 1 163 ? 6.292 -6.349 -22.747 1.00 52.34 163 LEU A O 1
ATOM 1240 N N . ASN A 1 164 ? 4.786 -7.017 -24.259 1.00 62.81 164 ASN A N 1
ATOM 1241 C CA . ASN A 1 164 ? 3.750 -7.277 -23.274 1.00 62.81 164 ASN A CA 1
ATOM 1242 C C . ASN A 1 164 ? 4.110 -8.506 -22.429 1.00 62.81 164 ASN A C 1
ATOM 1244 O O . ASN A 1 164 ? 4.131 -9.632 -22.929 1.00 62.81 164 ASN A O 1
ATOM 1248 N N . ASN A 1 165 ? 4.367 -8.284 -21.143 1.00 71.56 165 ASN A N 1
ATOM 1249 C CA . ASN A 1 165 ? 4.530 -9.351 -20.175 1.00 71.56 165 ASN A CA 1
ATOM 1250 C C . ASN A 1 165 ? 3.144 -9.793 -19.675 1.00 71.56 165 ASN A C 1
ATOM 1252 O O . ASN A 1 165 ? 2.529 -9.076 -18.880 1.00 71.56 165 ASN A O 1
ATOM 1256 N N . PRO A 1 166 ? 2.637 -10.973 -20.084 1.00 73.50 166 PRO A N 1
ATOM 1257 C CA . PRO A 1 166 ? 1.296 -11.429 -19.713 1.00 73.50 166 PRO A CA 1
ATOM 1258 C C . PRO A 1 166 ? 1.134 -11.666 -18.203 1.00 73.50 166 PRO A C 1
ATOM 1260 O O . PRO A 1 166 ? 0.016 -11.861 -17.731 1.00 73.50 166 PRO A O 1
ATOM 1263 N N . GLY A 1 167 ? 2.234 -11.676 -17.444 1.00 77.81 167 GLY A N 1
ATOM 1264 C CA . GLY A 1 167 ? 2.230 -11.798 -15.991 1.00 77.81 167 GLY A CA 1
ATOM 1265 C C . GLY A 1 167 ? 1.963 -10.496 -15.231 1.00 77.81 167 GLY A C 1
ATOM 1266 O O . GLY A 1 167 ? 1.901 -10.553 -14.006 1.00 77.81 167 GLY A O 1
ATOM 1267 N N . LEU A 1 168 ? 1.820 -9.346 -15.901 1.00 76.06 168 LEU A N 1
ATOM 1268 C CA . LEU A 1 168 ? 1.605 -8.050 -15.251 1.00 76.06 168 LEU A CA 1
ATOM 1269 C C . LEU A 1 168 ? 0.183 -7.517 -15.417 1.00 76.06 168 LEU A C 1
ATOM 1271 O O . LEU A 1 168 ? -0.463 -7.659 -16.455 1.00 76.06 168 LEU A O 1
ATOM 1275 N N . ALA A 1 169 ? -0.288 -6.821 -14.384 1.00 76.00 169 ALA A N 1
ATOM 1276 C CA . ALA A 1 169 ? -1.435 -5.942 -14.508 1.00 76.00 169 ALA A CA 1
ATOM 1277 C C . ALA A 1 169 ? -1.149 -4.729 -15.398 1.00 76.00 169 ALA A C 1
ATOM 1279 O O . ALA A 1 169 ? -0.042 -4.188 -15.327 1.00 76.00 169 ALA A O 1
ATOM 1280 N N . PRO A 1 170 ? -2.177 -4.158 -16.050 1.00 71.75 170 PRO A N 1
ATOM 1281 C CA . PRO A 1 170 ? -2.073 -2.818 -16.617 1.00 71.75 170 PRO A CA 1
ATOM 1282 C C . PRO A 1 170 ? -1.610 -1.783 -15.576 1.00 71.75 170 PRO A C 1
ATOM 1284 O O . PRO A 1 170 ? -0.682 -1.025 -15.827 1.00 71.75 170 PRO A O 1
ATOM 1287 N N . GLU A 1 171 ? -2.168 -1.792 -14.360 1.00 70.94 171 GLU A N 1
ATOM 1288 C CA . GLU A 1 171 ? -1.783 -0.808 -13.334 1.00 70.94 171 GLU A CA 1
ATOM 1289 C C . GLU A 1 171 ? -0.383 -1.041 -12.744 1.00 70.94 171 GLU A C 1
ATOM 1291 O O . GLU A 1 171 ? 0.144 -0.167 -12.066 1.00 70.94 171 GLU A O 1
ATOM 1296 N N . GLU A 1 172 ? 0.222 -2.210 -12.957 1.00 75.38 172 GLU A N 1
ATOM 1297 C CA . GLU A 1 172 ? 1.585 -2.505 -12.496 1.00 75.38 172 GLU A CA 1
ATOM 1298 C C . GLU A 1 172 ? 2.622 -2.134 -13.556 1.00 75.38 172 GLU A C 1
ATOM 1300 O O . GLU A 1 172 ? 3.703 -1.665 -13.214 1.00 75.38 172 GLU A O 1
ATOM 1305 N N . ALA A 1 173 ? 2.287 -2.287 -14.837 1.00 73.56 173 ALA A N 1
ATOM 1306 C CA . ALA A 1 173 ? 3.188 -2.009 -15.953 1.00 73.56 173 ALA A CA 1
ATOM 1307 C C . ALA A 1 173 ? 3.513 -0.510 -16.146 1.00 73.56 173 ALA A C 1
ATOM 1309 O O . ALA A 1 173 ? 4.463 -0.174 -16.845 1.00 73.56 173 ALA A O 1
ATOM 1310 N N . ILE A 1 174 ? 2.785 0.393 -15.484 1.00 70.94 174 ILE A N 1
ATOM 1311 C CA . ILE A 1 174 ? 3.113 1.831 -15.410 1.00 70.94 174 ILE A CA 1
ATOM 1312 C C . ILE A 1 174 ? 4.199 2.161 -14.375 1.00 70.94 174 ILE A C 1
ATOM 1314 O O . ILE A 1 174 ? 4.670 3.298 -14.313 1.00 70.94 174 ILE A O 1
ATOM 1318 N N . LEU A 1 175 ? 4.544 1.219 -13.493 1.00 76.88 175 LEU A N 1
ATOM 1319 C CA . LEU A 1 175 ? 5.455 1.487 -12.388 1.00 76.88 175 LEU A CA 1
ATOM 1320 C C . LEU A 1 175 ? 6.906 1.453 -12.864 1.00 76.88 175 LEU A C 1
ATOM 1322 O O . LEU A 1 175 ? 7.338 0.547 -13.569 1.00 76.88 175 LEU A O 1
ATOM 1326 N N . ASN A 1 176 ? 7.701 2.405 -12.382 1.00 79.50 176 ASN A N 1
ATOM 1327 C CA . ASN A 1 176 ? 9.147 2.376 -12.556 1.00 79.50 176 ASN A CA 1
ATOM 1328 C C . ASN A 1 176 ? 9.780 1.496 -11.462 1.00 79.50 176 ASN A C 1
ATOM 1330 O O . ASN A 1 176 ? 10.194 1.993 -10.411 1.00 79.50 176 ASN A O 1
ATOM 1334 N N . CYS A 1 177 ? 9.829 0.181 -11.702 1.00 84.25 177 CYS A N 1
ATOM 1335 C CA . CYS A 1 177 ? 10.311 -0.821 -10.742 1.00 84.25 177 CYS A CA 1
ATOM 1336 C C . CYS A 1 177 ? 11.704 -0.490 -10.190 1.00 84.25 177 CYS A C 1
ATOM 1338 O O . CYS A 1 177 ? 11.950 -0.620 -8.989 1.00 84.25 177 CYS A O 1
ATOM 1340 N N . ALA A 1 178 ? 12.599 -0.008 -11.055 1.00 84.62 178 ALA A N 1
ATOM 1341 C CA . ALA A 1 178 ? 13.969 0.333 -10.704 1.00 84.62 178 ALA A CA 1
ATOM 1342 C C . ALA A 1 178 ? 14.075 1.415 -9.624 1.00 84.62 178 ALA A C 1
ATOM 1344 O O . ALA A 1 178 ? 15.024 1.411 -8.849 1.00 84.62 178 ALA A O 1
ATOM 1345 N N . THR A 1 179 ? 13.093 2.312 -9.512 1.00 80.88 179 THR A N 1
ATOM 1346 C CA . THR A 1 179 ? 13.122 3.385 -8.502 1.00 80.88 179 THR A CA 1
ATOM 1347 C C . THR A 1 179 ? 13.171 2.836 -7.071 1.00 80.88 179 THR A C 1
ATOM 1349 O O . THR A 1 179 ? 13.818 3.430 -6.211 1.00 80.88 179 THR A O 1
ATOM 1352 N N . CYS A 1 180 ? 12.548 1.680 -6.821 1.00 82.19 180 CYS A N 1
ATOM 1353 C CA . CYS A 1 180 ? 12.583 0.999 -5.523 1.00 82.19 180 CYS A CA 1
ATOM 1354 C C . CYS A 1 180 ? 13.548 -0.196 -5.517 1.00 82.19 180 CYS A C 1
ATOM 1356 O O . CYS A 1 180 ? 14.242 -0.423 -4.531 1.00 82.19 180 CYS A O 1
ATOM 1358 N N . HIS A 1 181 ? 13.620 -0.940 -6.621 1.00 86.19 181 HIS A N 1
ATOM 1359 C CA . HIS A 1 181 ? 14.347 -2.209 -6.714 1.00 86.19 181 HIS A CA 1
ATOM 1360 C C . HIS A 1 181 ? 15.726 -2.099 -7.371 1.00 86.19 181 HIS A C 1
ATOM 1362 O O . HIS A 1 181 ? 16.320 -3.116 -7.716 1.00 86.19 181 HIS A O 1
ATOM 1368 N N . LYS A 1 182 ? 16.292 -0.892 -7.505 1.00 85.06 182 LYS A N 1
ATOM 1369 C CA . LYS A 1 182 ? 17.647 -0.702 -8.050 1.00 85.06 182 LYS A CA 1
ATOM 1370 C C . LYS A 1 182 ? 18.691 -1.584 -7.360 1.00 85.06 182 LYS A C 1
ATOM 1372 O O . LYS A 1 182 ? 19.537 -2.176 -8.019 1.00 85.06 182 LYS A O 1
ATOM 1377 N N . ASN A 1 183 ? 18.620 -1.684 -6.034 1.00 85.12 183 ASN A N 1
ATOM 1378 C CA . ASN A 1 183 ? 19.559 -2.489 -5.247 1.00 85.12 183 ASN A CA 1
ATOM 1379 C C . ASN A 1 183 ? 19.295 -4.001 -5.350 1.00 85.12 183 ASN A C 1
ATOM 1381 O O . ASN A 1 183 ? 20.152 -4.793 -4.962 1.00 85.12 183 ASN A O 1
ATOM 1385 N N . ASP A 1 184 ? 18.129 -4.396 -5.860 1.00 87.31 184 ASP A N 1
ATOM 1386 C CA . ASP A 1 184 ? 17.756 -5.794 -6.073 1.00 87.31 184 ASP A CA 1
ATOM 1387 C C . ASP A 1 184 ? 18.100 -6.280 -7.492 1.00 87.31 184 ASP A C 1
ATOM 1389 O O . ASP A 1 184 ? 18.023 -7.487 -7.754 1.00 87.31 184 ASP A O 1
ATOM 1393 N N . ASP A 1 185 ? 18.506 -5.371 -8.391 1.00 89.19 185 ASP A N 1
ATOM 1394 C CA . ASP A 1 185 ? 18.822 -5.690 -9.780 1.00 89.19 185 ASP A CA 1
ATOM 1395 C C . ASP A 1 185 ? 20.029 -6.632 -9.887 1.00 89.19 185 ASP A C 1
ATOM 1397 O O . ASP A 1 185 ? 21.177 -6.290 -9.600 1.00 89.19 185 ASP A O 1
ATOM 1401 N N . ARG A 1 186 ? 19.756 -7.850 -10.357 1.00 90.69 186 ARG A N 1
ATOM 1402 C CA . ARG A 1 186 ? 20.761 -8.895 -10.587 1.00 90.69 186 ARG A CA 1
ATOM 1403 C C . ARG A 1 186 ? 21.512 -8.724 -11.899 1.00 90.69 186 ARG A C 1
ATOM 1405 O O . ARG A 1 186 ? 22.518 -9.400 -12.102 1.00 90.69 186 ARG A O 1
ATOM 1412 N N . HIS A 1 187 ? 21.038 -7.841 -12.770 1.00 91.06 187 HIS A N 1
ATOM 1413 C CA . HIS A 1 187 ? 21.659 -7.553 -14.054 1.00 91.06 187 HIS A CA 1
ATOM 1414 C C . HIS A 1 187 ? 22.692 -6.435 -13.960 1.00 91.06 187 HIS A C 1
ATOM 1416 O O . HIS A 1 187 ? 23.394 -6.200 -14.940 1.00 91.06 187 HIS A O 1
ATOM 1422 N N . PHE A 1 188 ? 22.814 -5.771 -12.805 1.00 90.50 188 PHE A N 1
ATOM 1423 C CA . PHE A 1 188 ? 23.753 -4.669 -12.597 1.00 90.50 188 PHE A CA 1
ATOM 1424 C C . PHE A 1 188 ? 23.621 -3.585 -13.684 1.00 90.50 188 PHE A C 1
ATOM 1426 O O . PHE A 1 188 ? 24.616 -3.127 -14.239 1.00 90.50 188 PHE A O 1
ATOM 1433 N N . GLU A 1 189 ? 22.380 -3.216 -14.015 1.00 88.31 189 GLU A N 1
ATOM 1434 C CA . GLU A 1 189 ? 21.981 -2.218 -15.018 1.00 88.31 189 GLU A CA 1
ATOM 1435 C C . GLU A 1 189 ? 22.291 -2.583 -16.487 1.00 88.31 189 GLU A C 1
ATOM 1437 O O . GLU A 1 189 ? 21.993 -1.802 -17.393 1.00 88.31 189 GLU A O 1
ATOM 1442 N N . LEU A 1 190 ? 22.828 -3.778 -16.769 1.00 92.75 190 LEU A N 1
ATOM 1443 C CA . LEU A 1 190 ? 23.257 -4.179 -18.119 1.00 92.75 190 LEU A CA 1
ATOM 1444 C C . LEU A 1 190 ? 22.108 -4.366 -19.126 1.00 92.75 190 LEU A C 1
ATOM 1446 O O . LEU A 1 190 ? 22.358 -4.358 -20.331 1.00 92.75 190 LEU A O 1
ATOM 1450 N N . LEU A 1 191 ? 20.868 -4.536 -18.657 1.00 88.50 191 LEU A N 1
ATOM 1451 C CA . LEU A 1 191 ? 19.675 -4.738 -19.496 1.00 88.50 191 LEU A CA 1
ATOM 1452 C C . LEU A 1 191 ? 18.746 -3.511 -19.546 1.00 88.50 191 LEU A C 1
ATOM 1454 O O . LEU A 1 191 ? 17.655 -3.585 -20.106 1.00 88.50 191 LEU A O 1
ATOM 1458 N N . GLY A 1 192 ? 19.173 -2.373 -18.993 1.00 86.81 192 GLY A N 1
ATOM 1459 C CA . GLY A 1 192 ? 18.326 -1.188 -18.849 1.00 86.81 192 GLY A CA 1
ATOM 1460 C C . GLY A 1 192 ? 17.395 -1.264 -17.633 1.00 86.81 192 GLY A C 1
ATOM 1461 O O . GLY A 1 192 ? 17.609 -2.059 -16.725 1.00 86.81 192 GLY A O 1
ATOM 1462 N N . GLN A 1 193 ? 16.389 -0.384 -17.595 1.00 82.94 193 GLN A N 1
ATOM 1463 C CA . GLN A 1 193 ? 15.508 -0.181 -16.427 1.00 82.94 193 GLN A CA 1
ATOM 1464 C C . GLN A 1 193 ? 14.058 -0.633 -16.663 1.00 82.94 193 GLN A C 1
ATOM 1466 O O . GLN A 1 193 ? 13.221 -0.516 -15.769 1.00 82.94 193 GLN A O 1
ATOM 1471 N N . ASP A 1 194 ? 13.749 -1.145 -17.858 1.00 80.62 194 ASP A N 1
ATOM 1472 C CA . ASP A 1 194 ? 12.430 -1.694 -18.176 1.00 80.62 194 ASP A CA 1
ATOM 1473 C C . ASP A 1 194 ? 12.322 -3.138 -17.669 1.00 80.62 194 ASP A C 1
ATOM 1475 O O . ASP A 1 194 ? 12.347 -4.110 -18.422 1.00 80.62 194 ASP A O 1
ATOM 1479 N N . CYS A 1 195 ? 12.265 -3.283 -16.343 1.00 86.19 195 CYS A N 1
ATOM 1480 C CA . CYS A 1 195 ? 12.171 -4.589 -15.695 1.00 86.19 195 CYS A CA 1
ATOM 1481 C C . CYS A 1 195 ? 10.894 -5.338 -16.111 1.00 86.19 195 CYS A C 1
ATOM 1483 O O . CYS A 1 195 ? 10.897 -6.569 -16.159 1.00 86.19 195 CYS A O 1
ATOM 1485 N N . ALA A 1 196 ? 9.820 -4.599 -16.407 1.00 82.94 196 ALA A N 1
ATOM 1486 C CA . ALA A 1 196 ? 8.497 -5.122 -16.728 1.00 82.94 196 ALA A CA 1
ATOM 1487 C C . ALA A 1 196 ? 8.461 -5.887 -18.058 1.00 82.94 196 ALA A C 1
ATOM 1489 O O . ALA A 1 196 ? 7.655 -6.808 -18.195 1.00 82.94 196 ALA A O 1
ATOM 1490 N N . ALA A 1 197 ? 9.377 -5.591 -18.989 1.00 80.88 197 ALA A N 1
ATOM 1491 C CA . ALA A 1 197 ? 9.527 -6.333 -20.243 1.00 80.88 197 ALA A CA 1
ATOM 1492 C C . ALA A 1 197 ? 9.788 -7.839 -20.036 1.00 80.88 197 ALA A C 1
ATOM 1494 O O . ALA A 1 197 ? 9.461 -8.645 -20.904 1.00 80.88 197 ALA A O 1
ATOM 1495 N N . CYS A 1 198 ? 10.352 -8.221 -18.883 1.00 84.75 198 CYS A N 1
ATOM 1496 C CA . CYS A 1 198 ? 10.650 -9.614 -18.544 1.00 84.75 198 CYS A CA 1
ATOM 1497 C C . CYS A 1 198 ? 9.966 -10.063 -17.242 1.00 84.75 198 CYS A C 1
ATOM 1499 O O . CYS A 1 198 ? 9.376 -11.138 -17.185 1.00 84.75 198 CYS A O 1
ATOM 1501 N N . HIS A 1 199 ? 10.009 -9.263 -16.176 1.00 88.00 199 HIS A N 1
ATOM 1502 C CA . HIS A 1 199 ? 9.610 -9.692 -14.833 1.00 88.00 199 HIS A CA 1
ATOM 1503 C C . HIS A 1 199 ? 8.175 -9.309 -14.466 1.00 88.00 199 HIS A C 1
ATOM 1505 O O . HIS A 1 199 ? 7.700 -8.230 -14.812 1.00 88.00 199 HIS A O 1
ATOM 1511 N N . ALA A 1 200 ? 7.516 -10.183 -13.701 1.00 84.94 200 ALA A N 1
ATOM 1512 C CA . ALA A 1 200 ? 6.199 -9.945 -13.121 1.00 84.94 200 ALA A CA 1
ATOM 1513 C C . ALA A 1 200 ? 6.269 -9.853 -11.586 1.00 84.94 200 ALA A C 1
ATOM 1515 O O . ALA A 1 200 ? 7.157 -10.421 -10.947 1.00 84.94 200 ALA A O 1
ATOM 1516 N N . THR A 1 201 ? 5.301 -9.176 -10.967 1.00 83.69 201 THR A N 1
ATOM 1517 C CA . THR A 1 201 ? 5.243 -8.985 -9.503 1.00 83.69 201 THR A CA 1
ATOM 1518 C C . THR A 1 201 ? 4.877 -10.268 -8.751 1.00 83.69 201 THR A C 1
ATOM 1520 O O . THR A 1 201 ? 5.292 -10.461 -7.610 1.00 83.69 201 THR A O 1
ATOM 1523 N N . GLN A 1 202 ? 4.140 -11.174 -9.400 1.00 81.62 202 GLN A N 1
ATOM 1524 C CA . GLN A 1 202 ? 3.753 -12.476 -8.847 1.00 81.62 202 GLN A CA 1
ATOM 1525 C C . GLN A 1 202 ? 4.918 -13.474 -8.759 1.00 81.62 202 GLN A C 1
ATOM 1527 O O . GLN A 1 202 ? 4.957 -14.304 -7.851 1.00 81.62 202 GLN A O 1
ATOM 1532 N N . ALA A 1 203 ? 5.858 -13.401 -9.704 1.00 84.19 203 ALA A N 1
ATOM 1533 C CA . ALA A 1 203 ? 7.048 -14.237 -9.755 1.00 84.19 203 ALA A CA 1
ATOM 1534 C C . ALA A 1 203 ? 8.147 -13.515 -10.542 1.00 84.19 203 ALA A C 1
ATOM 1536 O O . ALA A 1 203 ? 7.981 -13.214 -11.723 1.00 84.19 203 ALA A O 1
ATOM 1537 N N . TRP A 1 204 ? 9.284 -13.272 -9.884 1.00 87.12 204 TRP A N 1
ATOM 1538 C CA . TRP A 1 204 ? 10.423 -12.606 -10.519 1.00 87.12 204 TRP A CA 1
ATOM 1539 C C . TRP A 1 204 ? 11.211 -13.542 -11.441 1.00 87.12 204 TRP A C 1
ATOM 1541 O O . TRP A 1 204 ? 11.867 -13.101 -12.379 1.00 87.12 204 TRP A O 1
ATOM 1551 N N . THR A 1 205 ? 11.177 -14.847 -11.181 1.00 86.00 205 THR A N 1
ATOM 1552 C CA . THR A 1 205 ? 11.904 -15.834 -11.977 1.00 86.00 205 THR A CA 1
ATOM 1553 C C . THR A 1 205 ? 11.148 -16.164 -13.256 1.00 86.00 205 THR A C 1
ATOM 1555 O O . THR A 1 205 ? 9.985 -16.561 -13.219 1.00 86.00 205 THR A O 1
ATOM 1558 N N . LEU A 1 206 ? 11.843 -16.075 -14.385 1.00 82.75 206 LEU A N 1
ATOM 1559 C CA . LEU A 1 206 ? 11.333 -16.511 -15.679 1.00 82.75 206 LEU A CA 1
ATOM 1560 C C . LEU A 1 206 ? 11.327 -18.044 -15.735 1.00 82.75 206 LEU A C 1
ATOM 1562 O O . LEU A 1 206 ? 12.391 -18.634 -15.531 1.00 82.75 206 LEU A O 1
ATOM 1566 N N . PRO A 1 207 ? 10.184 -18.710 -15.974 1.00 75.75 207 PRO A N 1
ATOM 1567 C CA . PRO A 1 207 ? 10.118 -20.171 -16.063 1.00 75.75 207 PRO A CA 1
ATOM 1568 C C . PRO A 1 207 ? 11.098 -20.774 -17.078 1.00 75.75 207 PRO A C 1
ATOM 1570 O O . PRO A 1 207 ? 11.579 -21.884 -16.879 1.00 75.75 207 PRO A O 1
ATOM 1573 N N . GLU A 1 208 ? 11.423 -20.039 -18.141 1.00 78.31 208 GLU A N 1
ATOM 1574 C CA . GLU A 1 208 ? 12.333 -20.453 -19.212 1.00 78.31 208 GLU A CA 1
ATOM 1575 C C . GLU A 1 208 ? 13.805 -20.516 -18.771 1.00 78.31 208 GLU A C 1
ATOM 1577 O O . GLU A 1 208 ? 14.628 -21.103 -19.473 1.00 78.31 208 GLU A O 1
ATOM 1582 N N . PHE A 1 209 ? 14.142 -19.917 -17.624 1.00 75.50 209 PHE A N 1
ATOM 1583 C CA . PHE A 1 209 ? 15.509 -19.776 -17.110 1.00 75.50 209 PHE A CA 1
ATOM 1584 C C . PHE A 1 209 ? 15.678 -20.326 -15.680 1.00 75.50 209 PHE A C 1
ATOM 1586 O O . PHE A 1 209 ? 16.601 -19.915 -14.972 1.00 75.50 209 PHE A O 1
ATOM 1593 N N . GLN A 1 210 ? 14.784 -21.223 -15.247 1.00 64.25 210 GLN A N 1
ATOM 1594 C CA . GLN A 1 210 ? 14.863 -21.933 -13.960 1.00 64.25 210 GLN A CA 1
ATOM 1595 C C . GLN A 1 210 ? 15.639 -23.249 -14.058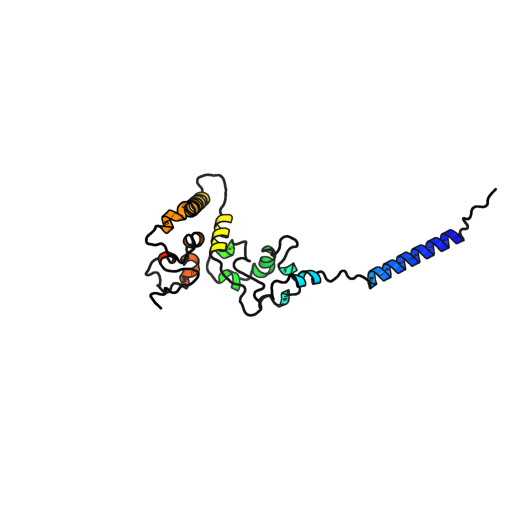 1.00 64.25 210 GLN A C 1
ATOM 1597 O O . GLN A 1 210 ? 15.506 -23.952 -15.085 1.00 64.25 210 GLN A O 1
#

Foldseek 3Di:
DDDDPDDVVVVVVVVVVVVVVVVVVVVCCVVVDPPDPPCPVVVVVQLAQWEQVCNVCRSPLVLQQDPPVGGALVSVCVPCVPVCVVQVPFPACCSVPDSDDCQQQPTRPDHPDGSGDDDLLVVLVSVLVPQDPPVPCDDPSNVVNCVLVVQVVVVVVVCVDPLQDPQEDSSNQPDQCCSGCVVVDPCVCVVHRNLRSQAHPVDRDDPVHD

pLDDT: mean 74.82, std 12.94, range [39.31, 93.81]

Sequence (210 aa):
MKTGWWSTGGLRSVGFTLLALLGGLGLVYTSVGAPMAANTWQRLVNPGELSVVHASLEQNCASCHTPVMGVDATKCILCHANEESLLQRQPTAFHADVRECRSCHLEHQGHVRKPTNMDHRALAKIGLSTLPSDGDSLGEAEMVRWNLMNWLEHSEVLVASPLNNPGLAPEEAILNCATCHKNDDRHFELLGQDCAACHATQAWTLPEFQ

Radius of gyration: 30.89 Å; chains: 1; bounding box: 88×47×88 Å

Secondary structure (DSSP, 8-state):
----S--HHHHHHHHHHHHHHHHHHHHHHHHH-----THHHHHHT--SPPPGGGGGGTT-GGGTEETTTEE-HHHHHHHHTT-HHHHTSS--THHHH----TTTS--SS-TTS-S----HHHHHHHHHHHS---S-TT-HHHHHHHHHHHHHHTHHHHHTSTT--TTS-HHHHTS-THHHHGGG-TTTTTT-S-GGGT--SS-SS-GGG-